Protein AF-A0AAD5LUU7-F1 (afdb_monomer_lite)

pLDDT: mean 73.81, std 13.07, range [46.44, 96.81]

Radius of gyration: 62.6 Å; chains: 1; bounding box: 112×76×155 Å

Sequence (349 aa):
MMFASYNKNNSKGTLVGNWVEEEALRAATGFSRRKVPAEARSPEHRSSKWECTHNRVLLQSNANGQQTFETTTQAATDYGDGVLKLPTGPRAASREQELLALAKQLHEQRVVQQKDAEALELAQAAAVTTTHVDFPAPDTSLLVSSTRVPRGRNGRREVDPAVAHLTRGEADSLDAVKLAVAQQATSYKQAVAVTRYSYAVTTGVGLDFSTSSSDSVNPFARSSRFTNDIHDPTKHHAEAMEPGSAHDERLGMTTYQRSALKRMLQFFRQDPSIYATLSSSLQRVIRGEGFIGLPDFQSALGELRGAGLALTPNEAIHIFMYFDIDHVGAIALADWMAFCETQLQSPTL

Organism: Pythium insidiosum (NCBI:txid114742)

Structure (mmCIF, N/CA/C/O backbone):
data_AF-A0AAD5LUU7-F1
#
_entry.id   AF-A0AAD5LUU7-F1
#
loop_
_atom_site.group_PDB
_atom_site.id
_atom_site.type_symbol
_atom_site.label_atom_id
_atom_site.label_alt_id
_atom_site.label_comp_id
_atom_site.label_asym_id
_atom_site.label_entity_id
_atom_site.label_seq_id
_atom_site.pdbx_PDB_ins_code
_atom_site.Cartn_x
_atom_site.Cartn_y
_atom_site.Cartn_z
_atom_site.occupancy
_atom_site.B_iso_or_equiv
_atom_site.auth_seq_id
_atom_site.auth_comp_id
_atom_site.auth_asym_id
_atom_site.auth_atom_id
_atom_site.pdbx_PDB_model_num
ATOM 1 N N . MET A 1 1 ? -68.879 21.814 109.717 1.00 48.00 1 MET A N 1
ATOM 2 C CA . MET A 1 1 ? -68.618 23.227 109.359 1.00 48.00 1 MET A CA 1
ATOM 3 C C . MET A 1 1 ? -67.386 23.666 110.145 1.00 48.00 1 MET A C 1
ATOM 5 O O . MET A 1 1 ? -67.387 23.501 111.357 1.00 48.00 1 MET A O 1
ATOM 9 N N . MET A 1 2 ? -66.303 24.083 109.484 1.00 58.97 2 MET A N 1
ATOM 10 C CA . MET A 1 2 ? -65.034 24.408 110.155 1.00 58.97 2 MET A CA 1
ATOM 11 C C . MET A 1 2 ? -65.150 25.770 110.855 1.00 58.97 2 MET A C 1
ATOM 13 O O . MET A 1 2 ? -65.425 26.775 110.204 1.00 58.97 2 MET A O 1
ATOM 17 N N . PHE A 1 3 ? -64.976 25.807 112.178 1.00 63.38 3 PHE A N 1
ATOM 18 C CA . PHE A 1 3 ? -65.059 27.043 112.957 1.00 63.38 3 PHE A CA 1
ATOM 19 C C . PHE A 1 3 ? -63.699 27.757 112.944 1.00 63.38 3 PHE A C 1
ATOM 21 O O . PHE A 1 3 ? -62.749 27.296 113.571 1.00 63.38 3 PHE A O 1
ATOM 28 N N . ALA A 1 4 ? -63.597 28.864 112.204 1.00 63.03 4 ALA A N 1
ATOM 29 C CA . ALA A 1 4 ? -62.330 29.552 111.918 1.00 63.03 4 ALA A CA 1
ATOM 30 C C . ALA A 1 4 ? -62.343 31.044 112.316 1.00 63.03 4 ALA A C 1
ATOM 32 O O . ALA A 1 4 ? -61.729 31.886 111.660 1.00 63.03 4 ALA A O 1
ATOM 33 N N . SER A 1 5 ? -63.057 31.384 113.393 1.00 72.25 5 SER A N 1
ATOM 34 C CA . SER A 1 5 ? -63.228 32.770 113.867 1.00 72.25 5 SER A CA 1
ATOM 35 C C . SER A 1 5 ? -61.981 33.355 114.546 1.00 72.25 5 SER A C 1
ATOM 37 O O . SER A 1 5 ? -61.831 34.577 114.609 1.00 72.25 5 SER A O 1
ATOM 39 N N . TYR A 1 6 ? -61.078 32.488 115.013 1.00 67.81 6 TYR A N 1
ATOM 40 C CA . TYR A 1 6 ? -59.793 32.832 115.624 1.00 67.81 6 TYR A CA 1
ATOM 41 C C . TYR A 1 6 ? -58.628 32.601 114.637 1.00 67.81 6 TYR A C 1
ATOM 43 O O . TYR A 1 6 ? -58.801 31.948 113.603 1.00 67.81 6 TYR A O 1
ATOM 51 N N . ASN A 1 7 ? -57.444 33.151 114.940 1.00 72.94 7 ASN A N 1
ATOM 52 C CA . ASN A 1 7 ? -56.229 33.077 114.102 1.00 72.94 7 ASN A CA 1
ATOM 53 C C . ASN A 1 7 ? -56.404 33.684 112.695 1.00 72.94 7 ASN A C 1
ATOM 55 O O . ASN A 1 7 ? -56.115 33.058 111.679 1.00 72.94 7 ASN A O 1
ATOM 59 N N . LYS A 1 8 ? -56.911 34.924 112.632 1.00 72.81 8 LYS A N 1
ATOM 60 C CA . LYS A 1 8 ? -57.093 35.664 111.365 1.00 72.81 8 LYS A CA 1
ATOM 61 C C . LYS A 1 8 ? -55.776 36.144 110.742 1.00 72.81 8 LYS A C 1
ATOM 63 O O . LYS A 1 8 ? -55.723 36.369 109.537 1.00 72.81 8 LYS A O 1
ATOM 68 N N . ASN A 1 9 ? -54.729 36.274 111.552 1.00 72.62 9 ASN A N 1
ATOM 69 C CA . ASN A 1 9 ? -53.388 36.643 111.108 1.00 72.62 9 ASN A CA 1
ATOM 70 C C . ASN A 1 9 ? -52.546 35.374 110.920 1.00 72.62 9 ASN A C 1
ATOM 72 O O . ASN A 1 9 ? -52.804 34.360 111.561 1.00 72.62 9 ASN A O 1
ATOM 76 N N . ASN A 1 10 ? -51.495 35.437 110.097 1.00 74.12 10 ASN A N 1
ATOM 77 C CA . ASN A 1 10 ? -50.612 34.293 109.813 1.00 74.12 10 ASN A CA 1
ATOM 78 C C . ASN A 1 10 ? -49.723 33.856 111.016 1.00 74.12 10 ASN A C 1
ATOM 80 O O . ASN A 1 10 ? -48.804 33.049 110.874 1.00 74.12 10 ASN A O 1
ATOM 84 N N . SER A 1 11 ? -49.968 34.392 112.216 1.00 74.31 11 SER A N 1
ATOM 85 C CA . SER A 1 11 ? -49.240 34.099 113.456 1.00 74.31 11 SER A CA 1
ATOM 86 C C . SER A 1 11 ? -49.938 33.025 114.305 1.00 74.31 11 SER A C 1
ATOM 88 O O . SER A 1 11 ? -51.134 32.769 114.171 1.00 74.31 11 SER A O 1
ATOM 90 N N . LYS A 1 12 ? -49.186 32.349 115.189 1.00 73.50 12 LYS A N 1
ATOM 91 C CA . LYS A 1 12 ? -49.746 31.367 116.135 1.00 73.50 12 LYS A CA 1
ATOM 92 C C . LYS A 1 12 ? -50.451 32.138 117.255 1.00 73.50 12 LYS A C 1
ATOM 94 O O . LYS A 1 12 ? -49.778 32.727 118.089 1.00 73.50 12 LYS A O 1
ATOM 99 N N . GLY A 1 13 ? -51.782 32.186 117.224 1.00 72.12 13 GLY A N 1
ATOM 100 C CA . GLY A 1 13 ? -52.581 32.886 118.233 1.00 7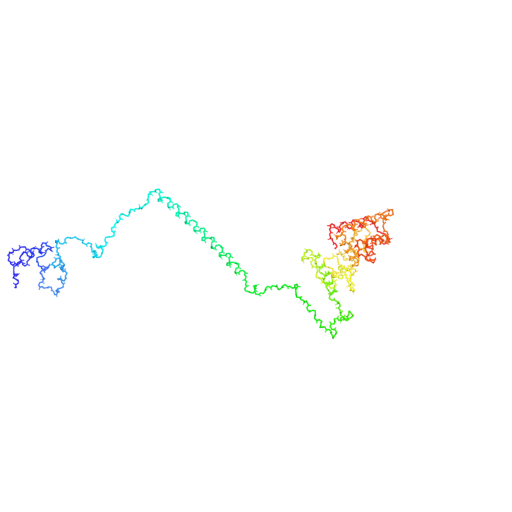2.12 13 GLY A CA 1
ATOM 101 C C . GLY A 1 13 ? -53.127 31.943 119.304 1.00 72.12 13 GLY A C 1
ATOM 102 O O . GLY A 1 13 ? -52.629 31.887 120.420 1.00 72.12 13 GLY A O 1
ATOM 103 N N . THR A 1 14 ? -54.170 31.195 118.952 1.00 78.31 14 THR A N 1
ATOM 104 C CA . THR A 1 14 ? -54.979 30.368 119.862 1.00 78.31 14 THR A CA 1
ATOM 105 C C . THR A 1 14 ? -55.073 28.930 119.353 1.00 78.31 14 THR A C 1
ATOM 107 O O . THR A 1 14 ? -55.159 28.706 118.147 1.00 78.31 14 THR A O 1
ATOM 110 N N . LEU A 1 15 ? -55.081 27.943 120.254 1.00 83.25 15 LEU A N 1
ATOM 111 C CA . LEU A 1 15 ? -55.184 26.511 119.914 1.00 83.25 15 LEU A CA 1
ATOM 112 C C . LEU A 1 15 ? -56.648 26.067 119.724 1.00 83.25 15 LEU A C 1
ATOM 114 O O . LEU A 1 15 ? -57.064 25.016 120.205 1.00 83.25 15 LEU A O 1
ATOM 118 N N . VAL A 1 16 ? -57.451 26.899 119.057 1.00 78.62 16 VAL A N 1
ATOM 119 C CA . VAL A 1 16 ? -58.880 26.662 118.812 1.00 78.62 16 VAL A CA 1
ATOM 120 C C . VAL A 1 16 ? -59.089 26.363 117.328 1.00 78.62 16 VAL A C 1
ATOM 122 O O . VAL A 1 16 ? -58.647 27.129 116.472 1.00 78.62 16 VAL A O 1
ATOM 125 N N . GLY A 1 17 ? -59.781 25.263 117.019 1.00 81.44 17 GLY A N 1
ATOM 126 C CA . GLY A 1 17 ? -60.005 24.796 115.645 1.00 81.44 17 GLY A CA 1
ATOM 127 C C . GLY A 1 17 ? -58.891 23.873 115.136 1.00 81.44 17 GLY A C 1
ATOM 128 O O . GLY A 1 17 ? -58.231 23.197 115.921 1.00 81.44 17 GLY A O 1
ATOM 129 N N . ASN A 1 18 ? -58.681 23.833 113.816 1.00 83.50 18 ASN A N 1
ATOM 130 C CA . ASN A 1 18 ? -57.716 22.941 113.154 1.00 83.50 18 ASN A CA 1
ATOM 131 C C . ASN A 1 18 ? -56.282 23.502 113.164 1.00 83.50 18 ASN A C 1
ATOM 133 O O . ASN A 1 18 ? -55.629 23.653 112.132 1.00 83.50 18 ASN A O 1
ATOM 137 N N . TRP A 1 19 ? -55.808 23.882 114.347 1.00 84.88 19 TRP A N 1
ATOM 138 C CA . TRP A 1 19 ? -54.531 24.574 114.501 1.00 84.88 19 TRP A CA 1
ATOM 139 C C . TRP A 1 19 ? -53.321 23.693 114.142 1.00 84.88 19 TRP A C 1
ATOM 141 O O . TRP A 1 19 ? -52.290 24.233 113.755 1.00 84.88 19 TRP A O 1
ATOM 151 N N . VAL A 1 20 ? -53.442 22.361 114.245 1.00 85.81 20 VAL A N 1
ATOM 152 C CA . VAL A 1 20 ? -52.358 21.404 113.949 1.00 85.81 20 VAL A CA 1
ATOM 153 C C . VAL A 1 20 ? -52.057 21.358 112.451 1.00 85.81 20 VAL A C 1
ATOM 155 O O . VAL A 1 20 ? -50.903 21.515 112.057 1.00 85.81 20 VAL A O 1
ATOM 158 N N . GLU A 1 21 ? -53.081 21.195 111.608 1.00 83.94 21 GLU A N 1
ATOM 159 C CA . GLU A 1 21 ? -52.910 21.222 110.149 1.00 83.94 21 GLU A CA 1
ATOM 160 C C . GLU A 1 21 ? -52.464 22.612 109.683 1.00 83.94 21 GLU A C 1
ATOM 162 O O . GLU A 1 21 ? -51.558 22.730 108.865 1.00 83.94 21 GLU A O 1
ATOM 167 N N . GLU A 1 22 ? -53.029 23.676 110.260 1.00 84.69 22 GLU A N 1
ATOM 168 C CA . GLU A 1 22 ? -52.619 25.056 109.983 1.00 84.69 22 GLU A CA 1
ATOM 169 C C . GLU A 1 22 ? -51.145 25.318 110.332 1.00 84.69 22 GLU A C 1
ATOM 171 O O . GLU A 1 22 ? -50.453 26.037 109.609 1.00 84.69 22 GLU A O 1
ATOM 176 N N . GLU A 1 23 ? -50.641 24.743 111.426 1.00 86.44 23 GLU A N 1
ATOM 177 C CA . GLU A 1 23 ? -49.239 24.855 111.825 1.00 86.44 23 GLU A CA 1
ATOM 178 C C . GLU A 1 23 ? -48.315 24.033 110.922 1.00 86.44 23 GLU A C 1
ATOM 180 O O . GLU A 1 23 ? -47.279 24.554 110.505 1.00 86.44 23 GLU A O 1
ATOM 185 N N . ALA A 1 24 ? -48.703 22.808 110.557 1.00 84.38 24 ALA A N 1
ATOM 186 C CA . ALA A 1 24 ? -47.957 21.974 109.614 1.00 84.38 24 ALA A CA 1
ATOM 187 C C . ALA A 1 24 ? -47.895 22.613 108.216 1.00 84.38 24 ALA A C 1
ATOM 189 O O . ALA A 1 24 ? -46.830 22.685 107.600 1.00 84.38 24 ALA A O 1
ATOM 190 N N . LEU A 1 25 ? -49.014 23.164 107.741 1.00 84.31 25 LEU A N 1
ATOM 191 C CA . LEU A 1 25 ? -49.104 23.845 106.451 1.00 84.31 25 LEU A CA 1
ATOM 192 C C . LEU A 1 25 ? -48.308 25.157 106.461 1.00 84.31 25 LEU A C 1
ATOM 194 O O . LEU A 1 25 ? -47.613 25.464 105.487 1.00 84.31 25 LEU A O 1
ATOM 198 N N . ARG A 1 26 ? -48.308 25.885 107.586 1.00 85.12 26 ARG A N 1
ATOM 199 C CA . ARG A 1 26 ? -47.432 27.046 107.786 1.00 85.12 26 ARG A CA 1
ATOM 200 C C . ARG A 1 26 ? -45.957 26.660 107.807 1.00 85.12 26 ARG A C 1
ATOM 202 O O . ARG A 1 26 ? -45.163 27.380 107.214 1.00 85.12 26 ARG A O 1
ATOM 209 N N . ALA A 1 27 ? -45.582 25.556 108.446 1.00 83.75 27 ALA A N 1
ATOM 210 C CA . ALA A 1 27 ? -44.201 25.076 108.439 1.00 83.75 27 ALA A CA 1
ATOM 211 C C . ALA A 1 27 ? -43.740 24.691 107.020 1.00 83.75 27 ALA A C 1
ATOM 213 O O . ALA A 1 27 ? -42.620 25.014 106.638 1.00 83.75 27 ALA A O 1
ATOM 214 N N . ALA A 1 28 ? -44.614 24.070 106.219 1.00 79.38 28 ALA A N 1
ATOM 215 C CA . ALA A 1 28 ? -44.296 23.624 104.861 1.00 79.38 28 ALA A CA 1
ATOM 216 C C . ALA A 1 28 ? -44.335 24.739 103.795 1.00 79.38 28 ALA A C 1
ATOM 218 O O . ALA A 1 28 ? -43.598 24.680 102.813 1.00 79.38 28 ALA A O 1
ATOM 219 N N . THR A 1 29 ? -45.207 25.744 103.943 1.00 77.38 29 THR A N 1
ATOM 220 C CA . THR A 1 29 ? -45.465 26.756 102.891 1.00 77.38 29 THR A CA 1
ATOM 221 C C . THR A 1 29 ? -45.278 28.208 103.334 1.00 77.38 29 THR A C 1
ATOM 223 O O . THR A 1 29 ? -45.362 29.120 102.510 1.00 77.38 29 THR A O 1
ATOM 226 N N . GLY A 1 30 ? -45.049 28.450 104.626 1.00 82.44 30 GLY A N 1
ATOM 227 C CA . GLY A 1 30 ? -44.967 29.782 105.233 1.00 82.44 30 GLY A CA 1
ATOM 228 C C . GLY A 1 30 ? -46.319 30.410 105.597 1.00 82.44 30 GLY A C 1
ATOM 229 O O . GLY A 1 30 ? -46.343 31.449 106.258 1.00 82.44 30 GLY A O 1
ATOM 230 N N . PHE A 1 31 ? -47.450 29.802 105.217 1.00 80.62 31 PHE A N 1
ATOM 231 C CA . PHE A 1 31 ? -48.796 30.342 105.457 1.00 80.62 31 PHE A CA 1
ATOM 232 C C . PHE A 1 31 ? -49.721 29.304 106.092 1.00 80.62 31 PHE A C 1
ATOM 234 O O . PHE A 1 31 ? -49.764 28.177 105.630 1.00 80.62 31 PHE A O 1
ATOM 241 N N . SER A 1 32 ? -50.493 29.662 107.122 1.00 78.44 32 SER A N 1
ATOM 242 C CA . SER A 1 32 ? -51.451 28.731 107.750 1.00 78.44 32 SER A CA 1
ATOM 243 C C . SER A 1 32 ? -52.741 28.554 106.944 1.00 78.44 32 SER A C 1
ATOM 245 O O . SER A 1 32 ? -53.381 27.507 106.994 1.00 78.44 32 SER A O 1
ATOM 247 N N . ARG A 1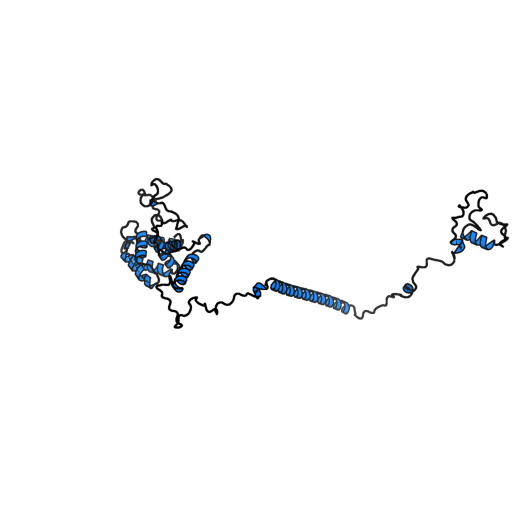 33 ? -53.141 29.587 106.191 1.00 75.81 33 ARG A N 1
ATOM 248 C CA . ARG A 1 33 ? -54.376 29.636 105.388 1.00 75.81 33 ARG A CA 1
ATOM 249 C C . ARG A 1 33 ? -54.069 30.200 103.994 1.00 75.81 33 ARG A C 1
ATOM 251 O O . ARG A 1 33 ? -53.211 29.653 103.310 1.00 75.81 33 ARG A O 1
ATOM 258 N N . ARG A 1 34 ? -54.755 31.241 103.518 1.00 69.88 34 ARG A N 1
ATOM 259 C CA . ARG A 1 34 ? -54.466 31.880 102.214 1.00 69.88 34 ARG A CA 1
ATOM 260 C C . ARG A 1 34 ? -53.305 32.872 102.325 1.00 69.88 34 ARG A C 1
ATOM 262 O O . ARG A 1 34 ? -53.116 33.463 103.387 1.00 69.88 34 ARG A O 1
ATOM 269 N N . LYS A 1 35 ? -52.555 33.075 101.237 1.00 64.94 35 LYS A N 1
ATOM 270 C CA . LYS A 1 35 ? -51.345 33.921 101.202 1.00 64.94 35 LYS A CA 1
ATOM 271 C C . LYS A 1 35 ? -51.631 35.424 101.354 1.00 64.94 35 LYS A C 1
ATOM 273 O O . LYS A 1 35 ? -50.708 36.189 101.603 1.00 64.94 35 LYS A O 1
ATOM 278 N N . VAL A 1 36 ? -52.889 35.862 101.300 1.00 57.84 36 VAL A N 1
ATOM 279 C CA . VAL A 1 36 ? -53.309 37.224 101.675 1.00 57.84 36 VAL A CA 1
ATOM 280 C C . VAL A 1 36 ? -54.730 37.152 102.256 1.00 57.84 36 VAL A C 1
ATOM 282 O O . VAL A 1 36 ? -55.585 36.491 101.656 1.00 57.84 36 VAL A O 1
ATOM 285 N N . PRO A 1 37 ? -55.051 37.821 103.379 1.00 53.91 37 PRO A N 1
ATOM 286 C CA . PRO A 1 37 ? -56.431 38.194 103.655 1.00 53.91 37 PRO A CA 1
ATOM 287 C C . PRO A 1 37 ? -56.787 39.257 102.618 1.00 53.91 37 PRO A C 1
ATOM 289 O O . PRO A 1 37 ? -56.253 40.357 102.695 1.00 53.91 37 PRO A O 1
ATOM 292 N N . ALA A 1 38 ? -57.592 38.913 101.609 1.00 51.41 38 ALA A N 1
ATOM 293 C CA . ALA A 1 38 ? -57.997 39.849 100.561 1.00 51.41 38 ALA A CA 1
ATOM 294 C C . ALA A 1 38 ? -58.305 41.231 101.165 1.00 51.41 38 ALA A C 1
ATOM 296 O O . ALA A 1 38 ? -59.116 41.321 102.090 1.00 51.41 38 ALA A O 1
ATOM 297 N N . GLU A 1 39 ? -57.636 42.288 100.690 1.00 53.97 39 GLU A N 1
ATOM 298 C CA . GLU A 1 39 ? -57.974 43.648 101.103 1.00 53.97 39 GLU A CA 1
ATOM 299 C C . GLU A 1 39 ? -59.462 43.849 100.823 1.00 53.97 39 GLU A C 1
ATOM 301 O O . GLU A 1 39 ? -59.908 43.701 99.684 1.00 53.97 39 GLU A O 1
ATOM 306 N N . ALA A 1 40 ? -60.244 44.169 101.854 1.00 54.50 40 ALA A N 1
ATOM 307 C CA . ALA A 1 40 ? -61.705 44.240 101.775 1.00 54.50 40 ALA A CA 1
ATO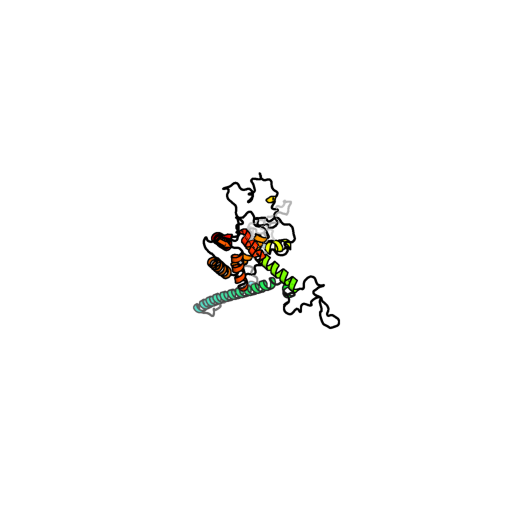M 308 C C . ALA A 1 40 ? -62.236 45.299 100.776 1.00 54.50 40 ALA A C 1
ATOM 310 O O . ALA A 1 40 ? -63.446 45.479 100.660 1.00 54.50 40 ALA A O 1
ATOM 311 N N . ARG A 1 41 ? -61.347 46.021 100.075 1.00 51.66 41 ARG A N 1
ATOM 312 C CA . ARG A 1 41 ? -61.645 47.086 99.110 1.00 51.66 41 ARG A CA 1
ATOM 313 C C . ARG A 1 41 ? -60.779 47.058 97.838 1.00 51.66 41 ARG A C 1
ATOM 315 O O . ARG A 1 41 ? -60.632 48.094 97.200 1.00 51.66 41 ARG A O 1
ATOM 322 N N . SER A 1 42 ? -60.229 45.912 97.431 1.00 46.44 42 SER A N 1
ATOM 323 C CA . SER A 1 42 ? -59.651 45.796 96.081 1.00 46.44 42 SER A CA 1
ATOM 324 C C . SER A 1 42 ? -60.742 45.401 95.066 1.00 46.44 42 SER A C 1
ATOM 326 O O . SER A 1 42 ? -61.368 44.356 95.256 1.00 46.44 42 SER A O 1
ATOM 328 N N . PRO A 1 43 ? -60.999 46.183 93.993 1.00 51.91 43 PRO A N 1
ATOM 329 C CA . PRO A 1 43 ? -62.043 45.881 93.002 1.00 51.91 43 PRO A CA 1
ATOM 330 C C . PRO A 1 43 ? -61.720 44.672 92.111 1.00 51.91 43 PRO A C 1
ATOM 332 O O . PRO A 1 43 ? -62.566 44.225 91.340 1.00 51.91 43 PRO A O 1
ATOM 335 N N . GLU A 1 44 ? -60.507 44.122 92.206 1.00 47.88 44 GLU A N 1
ATOM 336 C CA . GLU A 1 44 ? -60.081 42.970 91.426 1.00 47.88 44 GLU A CA 1
ATOM 337 C C . GLU A 1 44 ? -59.736 41.793 92.343 1.00 47.88 44 GLU A C 1
ATOM 339 O O . GLU A 1 44 ? -58.650 41.698 92.908 1.00 47.88 44 GLU A O 1
ATOM 344 N N . HIS A 1 45 ? -60.625 40.799 92.401 1.00 50.94 45 HIS A N 1
ATOM 345 C CA . HIS A 1 45 ? -60.405 39.484 93.029 1.00 50.94 45 HIS A CA 1
ATOM 346 C C . HIS A 1 45 ? -59.225 38.664 92.433 1.00 50.94 45 HIS A C 1
ATOM 348 O O . HIS A 1 45 ? -59.105 37.459 92.669 1.00 50.94 45 HIS A O 1
ATOM 354 N N . ARG A 1 46 ? -58.345 39.275 91.630 1.00 50.75 46 ARG A N 1
ATOM 355 C CA . ARG A 1 46 ? -57.369 38.601 90.763 1.00 50.75 46 ARG A CA 1
ATOM 356 C C . ARG A 1 46 ? -56.008 38.332 91.410 1.00 50.75 46 ARG A C 1
ATOM 358 O O . ARG A 1 46 ? -55.299 37.459 90.918 1.00 50.75 46 ARG A O 1
ATOM 365 N N . SER A 1 47 ? -55.654 38.979 92.521 1.00 51.69 47 SER A N 1
ATOM 366 C CA . SER A 1 47 ? -54.348 38.773 93.181 1.00 51.69 47 SER A CA 1
ATOM 367 C C . SER A 1 47 ? -54.212 37.424 93.908 1.00 51.69 47 SER A C 1
ATOM 369 O O . SER A 1 47 ? -53.101 36.980 94.174 1.00 51.69 47 SER A O 1
ATOM 371 N N . SER A 1 48 ? -55.323 36.719 94.159 1.00 54.09 48 SER A N 1
ATOM 372 C CA . SER A 1 48 ? -55.329 35.379 94.775 1.00 54.09 48 SER A CA 1
ATOM 373 C C . SER A 1 48 ? -55.069 34.219 93.800 1.00 54.09 48 SER A C 1
ATOM 375 O O . SER A 1 48 ? -54.972 33.072 94.228 1.00 54.09 48 SER A O 1
ATOM 377 N N . LYS A 1 49 ? -54.950 34.486 92.490 1.00 56.56 49 LYS A N 1
ATOM 378 C CA . LYS A 1 49 ? -54.803 33.437 91.462 1.00 56.56 49 LYS A CA 1
ATOM 379 C C . LYS A 1 49 ? -53.442 32.731 91.449 1.00 56.56 49 LYS A C 1
ATOM 381 O O . LYS A 1 49 ? -53.325 31.693 90.810 1.00 56.56 49 LYS A O 1
ATOM 386 N N . TRP A 1 50 ? -52.437 33.266 92.138 1.00 58.78 50 TRP A N 1
ATOM 387 C CA . TRP A 1 50 ? -51.045 32.811 92.037 1.00 58.78 50 TRP A CA 1
ATOM 388 C C . TRP A 1 50 ? -50.553 32.153 93.337 1.00 58.78 50 TRP A C 1
ATOM 390 O O . TRP A 1 50 ? -49.480 32.476 93.846 1.00 58.78 50 TRP A O 1
ATOM 400 N N . GLU A 1 51 ? -51.348 31.245 93.913 1.00 66.56 51 GLU A N 1
ATOM 401 C CA . GLU A 1 51 ? -50.903 30.390 95.023 1.00 66.56 51 GLU A CA 1
ATOM 402 C C . GLU A 1 51 ? -50.370 29.052 94.489 1.00 66.56 51 GLU A C 1
ATOM 404 O O . GLU A 1 51 ? -51.043 28.366 93.722 1.00 66.56 51 GLU A O 1
ATOM 409 N N . CYS A 1 52 ? -49.166 28.654 94.915 1.00 68.56 52 CYS A N 1
ATOM 410 C CA . CYS A 1 52 ? -48.639 27.322 94.619 1.00 68.56 52 CYS A CA 1
ATOM 411 C C . CYS A 1 52 ? -49.437 26.275 95.412 1.00 68.56 52 CYS A C 1
ATOM 413 O O . CYS A 1 52 ? -49.293 26.158 96.631 1.00 68.56 52 CYS A O 1
ATOM 415 N N . THR A 1 53 ? -50.300 25.525 94.726 1.00 74.38 53 THR A N 1
ATOM 416 C CA . THR A 1 53 ? -51.140 24.479 95.330 1.00 74.38 53 THR A CA 1
ATOM 417 C C . THR A 1 53 ? -50.429 23.133 95.444 1.00 74.38 53 THR A C 1
ATOM 419 O O . THR A 1 53 ? -50.839 22.310 96.258 1.00 74.38 53 THR A O 1
ATOM 422 N N . HIS A 1 54 ? -49.345 22.908 94.691 1.00 76.94 54 HIS A N 1
ATOM 423 C CA . HIS A 1 54 ? -48.641 21.622 94.643 1.00 76.94 54 HIS A CA 1
ATOM 424 C C . HIS A 1 54 ? -48.208 21.141 96.038 1.00 76.94 54 HIS A C 1
ATOM 426 O O . HIS A 1 54 ? -48.557 20.033 96.444 1.00 76.94 54 HIS A O 1
ATOM 432 N N . ASN A 1 55 ? -47.577 22.022 96.821 1.00 75.62 55 ASN A N 1
ATOM 433 C CA . ASN A 1 55 ? -47.103 21.708 98.175 1.00 75.62 55 ASN A CA 1
ATOM 434 C C . ASN A 1 55 ? -48.235 21.545 99.203 1.00 75.62 55 ASN A C 1
ATOM 436 O O . ASN A 1 55 ? -48.004 21.017 100.283 1.00 75.62 55 ASN A O 1
ATOM 440 N N . ARG A 1 56 ? -49.444 22.029 98.888 1.00 77.81 56 ARG A N 1
ATOM 441 C CA . ARG A 1 56 ? -50.617 21.967 99.776 1.00 77.81 56 ARG A CA 1
ATOM 442 C C . ARG A 1 56 ? -51.489 20.744 99.511 1.00 77.81 56 ARG A C 1
ATOM 444 O O . ARG A 1 56 ? -52.208 20.326 100.406 1.00 77.81 56 ARG A O 1
ATOM 451 N N . VAL A 1 57 ? -51.482 20.239 98.276 1.00 80.00 57 VAL A N 1
ATOM 452 C CA . VAL A 1 57 ? -52.453 19.239 97.804 1.00 80.00 57 VAL A CA 1
ATOM 453 C C . VAL A 1 57 ? -51.798 17.902 97.464 1.00 80.00 57 VAL A C 1
ATOM 455 O O . VAL A 1 57 ? -52.384 16.865 97.751 1.00 80.00 57 VAL A O 1
ATOM 458 N N . LEU A 1 58 ? -50.619 17.910 96.833 1.00 79.00 58 LEU A N 1
ATOM 459 C CA . LEU A 1 58 ? -50.044 16.711 96.205 1.00 79.00 58 LEU A CA 1
ATOM 460 C C . LEU A 1 58 ? -48.710 16.273 96.811 1.00 79.00 58 LEU A C 1
ATOM 462 O O . LEU A 1 58 ? -48.394 15.086 96.784 1.00 79.00 58 LEU A O 1
ATOM 466 N N . LEU A 1 59 ? -47.911 17.210 97.327 1.00 78.50 59 LEU A N 1
ATOM 467 C CA . LEU A 1 59 ? -46.559 16.904 97.781 1.00 78.50 59 LEU A CA 1
ATOM 468 C C . LEU A 1 59 ? -46.574 16.049 99.056 1.00 78.50 59 LEU A C 1
ATOM 470 O O . LEU A 1 59 ? -47.078 16.468 100.095 1.00 78.50 59 LEU A O 1
ATOM 474 N N . GLN A 1 60 ? -45.932 14.885 98.991 1.00 76.38 60 GLN A N 1
ATOM 475 C CA . GLN A 1 60 ? -45.605 14.067 100.155 1.00 76.38 60 GLN A CA 1
ATOM 476 C C . GLN A 1 60 ? -44.104 14.184 100.423 1.00 76.38 60 GLN A C 1
ATOM 478 O O . GLN A 1 60 ? -43.296 13.614 99.697 1.00 76.38 60 GLN A O 1
ATOM 483 N N . SER A 1 61 ? -43.715 14.913 101.472 1.00 70.56 61 SER A N 1
ATOM 484 C CA . SER A 1 61 ? -42.301 15.169 101.801 1.00 70.56 61 SER A CA 1
ATOM 485 C C . SER A 1 61 ? -41.494 13.909 102.128 1.00 70.56 61 SER A C 1
ATOM 487 O O . SER A 1 61 ? -40.273 13.933 102.063 1.00 70.56 61 SER A O 1
ATOM 489 N N . ASN A 1 62 ? -42.169 12.812 102.481 1.00 68.25 62 ASN A N 1
ATOM 490 C CA . ASN A 1 62 ? -41.525 11.547 102.835 1.00 68.25 62 ASN A CA 1
ATOM 491 C C . ASN A 1 62 ? -41.240 10.663 101.608 1.00 68.25 62 ASN A C 1
ATOM 493 O O . ASN A 1 62 ? -40.495 9.692 101.723 1.00 68.25 62 ASN A O 1
ATOM 497 N N . ALA A 1 63 ? -41.796 10.998 100.438 1.00 65.31 63 ALA A N 1
ATOM 498 C CA . ALA A 1 63 ? -41.450 10.367 99.169 1.00 65.31 63 ALA A CA 1
ATOM 499 C C . ALA A 1 63 ? -40.188 11.045 98.613 1.00 65.31 63 ALA A C 1
ATOM 501 O O . ALA A 1 63 ? -40.228 11.842 97.677 1.00 65.31 63 ALA A O 1
ATOM 502 N N . ASN A 1 64 ? -39.061 10.794 99.279 1.00 55.53 64 ASN A N 1
ATOM 503 C CA . ASN A 1 64 ? -37.767 11.330 98.886 1.00 55.53 64 ASN A CA 1
ATOM 504 C C . ASN A 1 64 ? -37.345 10.822 97.501 1.00 55.53 64 ASN A C 1
ATOM 506 O O . ASN A 1 64 ? -37.249 9.619 97.282 1.00 55.53 64 ASN A O 1
ATOM 510 N N . GLY A 1 65 ? -36.957 11.783 96.660 1.00 55.88 65 GLY A N 1
ATOM 511 C CA . GLY A 1 65 ? -35.791 11.683 95.783 1.00 55.88 65 GLY A CA 1
ATOM 512 C C . GLY A 1 65 ? -36.065 11.143 94.388 1.00 55.88 65 GLY A C 1
ATOM 513 O O . GLY A 1 65 ? -36.384 9.974 94.248 1.00 55.88 65 GLY A O 1
ATOM 514 N N . GLN A 1 66 ? -35.893 12.015 93.384 1.00 59.81 66 GLN A N 1
ATOM 515 C CA . GLN A 1 66 ? -35.581 11.715 91.976 1.00 59.81 66 GLN A CA 1
ATOM 516 C C . GLN A 1 66 ? -35.628 10.220 91.615 1.00 59.81 66 GLN A C 1
ATOM 518 O O . GLN A 1 66 ? -34.593 9.579 91.458 1.00 59.81 66 GLN A O 1
ATOM 523 N N . GLN A 1 67 ? -36.828 9.656 91.490 1.00 63.50 67 GLN A N 1
ATOM 524 C CA . GLN A 1 67 ? -36.964 8.331 90.908 1.00 63.50 67 GLN A CA 1
ATOM 525 C C . GLN A 1 67 ? -36.724 8.510 89.414 1.00 63.50 67 GLN A C 1
ATOM 527 O O . GLN A 1 67 ? -37.451 9.256 88.751 1.00 63.50 67 GLN A O 1
ATOM 532 N N . THR A 1 68 ? -35.657 7.902 88.896 1.00 67.44 68 THR A N 1
ATOM 533 C CA . THR A 1 68 ? -35.502 7.720 87.458 1.00 67.44 68 THR A CA 1
ATOM 534 C C . THR A 1 68 ? -36.760 7.013 86.974 1.00 67.44 68 THR A C 1
ATOM 536 O O . THR A 1 68 ? -37.113 5.933 87.444 1.00 67.44 68 THR A O 1
ATOM 539 N N . PHE A 1 69 ? -37.519 7.686 86.111 1.00 73.12 69 PHE A N 1
ATOM 540 C CA . PHE A 1 69 ? -38.710 7.093 85.525 1.00 73.12 69 PHE A CA 1
ATOM 541 C C . PHE A 1 69 ? -38.251 6.054 84.510 1.00 73.12 69 PHE A C 1
ATOM 543 O O . PHE A 1 69 ? -37.957 6.378 83.362 1.00 73.12 69 PHE A O 1
ATOM 550 N N . GLU A 1 70 ? -38.158 4.813 84.958 1.00 76.12 70 GLU A N 1
ATOM 551 C CA . GLU A 1 70 ? -37.823 3.673 84.120 1.00 76.12 70 GLU A CA 1
ATOM 552 C C . GLU A 1 70 ? -39.095 2.878 83.862 1.00 76.12 70 GLU A C 1
ATOM 554 O O . GLU A 1 70 ? -39.940 2.685 84.741 1.00 76.12 70 GLU A O 1
ATOM 559 N N . THR A 1 71 ? -39.268 2.438 82.621 1.00 76.25 71 THR A N 1
ATOM 560 C CA . THR A 1 71 ? -40.400 1.572 82.290 1.00 76.25 71 THR A CA 1
ATOM 561 C C . THR A 1 71 ? -40.212 0.205 82.939 1.00 76.25 71 THR A C 1
ATOM 563 O O . THR A 1 71 ? -39.093 -0.290 83.067 1.00 76.25 71 THR A O 1
ATOM 566 N N . THR A 1 72 ? -41.312 -0.457 83.296 1.00 77.44 72 THR A N 1
ATOM 567 C CA . THR A 1 72 ? -41.282 -1.804 83.892 1.00 77.44 72 THR A CA 1
ATOM 568 C C . THR A 1 72 ? -40.542 -2.807 83.004 1.00 77.44 72 THR A C 1
ATOM 570 O O . THR A 1 72 ? -39.910 -3.731 83.500 1.00 77.44 72 THR A O 1
ATOM 573 N N . THR A 1 73 ? -40.578 -2.597 81.687 1.00 75.38 73 THR A N 1
ATOM 574 C CA . THR A 1 73 ? -39.806 -3.360 80.704 1.00 75.38 73 THR A CA 1
ATOM 575 C C . THR A 1 73 ? -38.306 -3.119 80.814 1.00 75.38 73 THR A C 1
ATOM 577 O O . THR A 1 73 ? -37.561 -4.089 80.801 1.00 75.38 73 THR A O 1
ATOM 580 N N . GLN A 1 74 ? -37.860 -1.868 80.970 1.00 74.19 74 GLN A N 1
ATOM 581 C CA . GLN A 1 74 ? -36.435 -1.546 81.119 1.00 74.19 74 GLN A CA 1
ATOM 582 C C . GLN A 1 74 ? -35.855 -2.125 82.409 1.00 74.19 74 GLN A C 1
ATOM 584 O O . GLN A 1 74 ? -34.779 -2.707 82.368 1.00 74.19 74 GLN A O 1
ATOM 589 N N . ALA A 1 75 ? -36.596 -2.050 83.517 1.00 74.88 75 ALA A N 1
ATOM 590 C CA . ALA A 1 75 ? -36.168 -2.631 84.789 1.00 74.88 75 ALA A CA 1
ATOM 591 C C . ALA A 1 75 ? -36.148 -4.173 84.778 1.00 74.88 75 ALA A C 1
ATOM 593 O O . ALA A 1 75 ? -35.418 -4.790 85.548 1.00 74.88 75 ALA A O 1
ATOM 594 N N . ALA A 1 76 ? -36.968 -4.810 83.934 1.00 74.50 76 ALA A N 1
ATOM 595 C CA . ALA A 1 76 ? -37.043 -6.267 83.835 1.00 74.50 76 ALA A CA 1
ATOM 596 C C . ALA A 1 76 ? -36.001 -6.862 82.877 1.00 74.50 76 ALA A C 1
ATOM 598 O O . ALA A 1 76 ? -35.590 -8.009 83.051 1.00 74.50 76 ALA A O 1
ATOM 599 N N . THR A 1 77 ? -35.587 -6.112 81.854 1.00 67.44 77 THR A N 1
ATOM 600 C CA . THR A 1 77 ? -34.559 -6.545 80.904 1.00 67.44 77 THR A CA 1
ATOM 601 C C . THR A 1 77 ? -33.204 -6.018 81.335 1.00 67.44 77 THR A C 1
ATOM 603 O O . THR A 1 77 ? -32.673 -5.073 80.752 1.00 67.44 77 THR A O 1
ATOM 606 N N . ASP A 1 78 ? -32.646 -6.648 82.361 1.00 63.78 78 ASP A N 1
ATOM 607 C CA . ASP A 1 78 ? -31.248 -6.448 82.702 1.00 63.78 78 ASP A CA 1
ATOM 608 C C . ASP A 1 78 ? -30.422 -7.159 81.619 1.00 63.78 78 ASP A C 1
ATOM 610 O O . ASP A 1 78 ? -30.360 -8.392 81.568 1.00 63.78 78 ASP A O 1
ATOM 614 N N . TYR A 1 79 ? -29.838 -6.398 80.688 1.00 64.31 79 TYR A N 1
ATOM 615 C CA . TYR A 1 79 ? -28.849 -6.913 79.733 1.00 64.31 79 TYR A CA 1
ATOM 616 C C . TYR A 1 79 ? -27.543 -7.165 80.490 1.00 64.31 79 TYR A C 1
ATOM 618 O O . TYR A 1 79 ? -26.533 -6.505 80.264 1.00 64.31 79 TYR A O 1
ATOM 626 N N . GLY A 1 80 ? -27.595 -8.073 81.462 1.00 60.69 80 GLY A N 1
ATOM 627 C CA . GLY A 1 80 ? -26.462 -8.408 82.298 1.00 60.69 80 GLY A CA 1
ATOM 628 C C . GLY A 1 80 ? -25.323 -8.957 81.449 1.00 60.69 80 GLY A C 1
ATOM 629 O O . GLY A 1 80 ? -25.533 -9.816 80.586 1.00 60.69 80 GLY A O 1
ATOM 630 N N . ASP A 1 81 ? -24.119 -8.471 81.745 1.00 62.88 81 ASP A N 1
ATOM 631 C CA . ASP A 1 81 ? -22.835 -8.964 81.255 1.00 62.88 81 ASP A CA 1
ATOM 632 C C . ASP A 1 81 ? -22.645 -10.434 81.655 1.00 62.88 81 ASP A C 1
ATOM 634 O O . ASP A 1 81 ? -21.986 -10.787 82.637 1.00 62.88 81 ASP A O 1
ATOM 638 N N . GLY A 1 82 ? -23.252 -11.334 80.887 1.00 61.31 82 GLY A N 1
ATOM 639 C CA . GLY A 1 82 ? -22.930 -12.746 80.949 1.00 61.31 82 GLY A CA 1
ATOM 640 C C . GLY A 1 82 ? -21.462 -12.910 80.581 1.00 61.31 82 GLY A C 1
ATOM 641 O O . GLY A 1 82 ? -21.073 -12.639 79.446 1.00 61.31 82 GLY A O 1
ATOM 642 N N . VAL A 1 83 ? -20.634 -13.359 81.527 1.00 64.44 83 VAL A N 1
ATOM 643 C CA . VAL A 1 83 ? -19.226 -13.669 81.256 1.00 64.44 83 VAL A CA 1
ATOM 644 C C . VAL A 1 83 ? -19.177 -14.872 80.316 1.00 64.44 83 VAL A C 1
ATOM 646 O O . VAL A 1 83 ? -19.193 -16.033 80.734 1.00 64.44 83 VAL A O 1
ATOM 649 N N . LEU A 1 84 ? -19.144 -14.583 79.017 1.00 66.06 84 LEU A N 1
ATOM 650 C CA . LEU A 1 84 ? -18.930 -15.564 77.969 1.00 66.06 84 LEU A CA 1
ATOM 651 C C . LEU A 1 84 ? -17.506 -16.097 78.121 1.00 66.06 84 LEU A C 1
ATOM 653 O O . LEU A 1 84 ? -16.525 -15.386 77.906 1.00 66.06 84 LEU A O 1
ATOM 657 N N . LYS A 1 85 ? -17.376 -17.366 78.511 1.00 63.25 85 LYS A N 1
ATOM 658 C CA . LYS A 1 85 ? -16.083 -18.052 78.481 1.00 63.25 85 LYS A CA 1
ATOM 659 C C . LYS A 1 85 ? -15.675 -18.206 77.017 1.00 63.25 85 LYS A C 1
ATOM 661 O O . LYS A 1 85 ? -16.276 -19.010 76.307 1.00 63.25 85 LYS A O 1
ATOM 666 N N . LEU A 1 86 ? -14.673 -17.447 76.565 1.00 65.56 86 LEU A N 1
ATOM 667 C CA . LEU A 1 86 ? -14.098 -17.671 75.241 1.00 65.56 86 LEU A CA 1
ATOM 668 C C . LEU A 1 86 ? -13.467 -19.079 75.209 1.00 65.56 86 LEU A C 1
ATOM 670 O O . LEU A 1 86 ? -12.649 -19.394 76.075 1.00 65.56 86 LEU A O 1
ATOM 674 N N . PRO A 1 87 ? -13.837 -19.939 74.242 1.00 64.75 87 PRO A N 1
ATOM 675 C CA . PRO A 1 87 ? -13.407 -21.339 74.198 1.00 64.75 87 PRO A CA 1
ATOM 676 C C . PRO A 1 87 ? -11.942 -21.527 73.764 1.00 64.75 87 PRO A C 1
ATOM 678 O O . PRO A 1 87 ? -11.433 -22.646 73.787 1.00 64.75 87 PRO A O 1
ATOM 681 N N . THR A 1 88 ? -11.246 -20.459 73.375 1.00 73.25 88 THR A N 1
ATOM 682 C CA . THR A 1 88 ? -9.902 -20.500 72.791 1.00 73.25 88 THR A CA 1
ATOM 683 C C . THR A 1 88 ? -8.871 -19.811 73.684 1.00 73.25 88 THR A C 1
ATOM 685 O O . THR A 1 88 ? -9.035 -18.672 74.112 1.00 73.25 88 THR A O 1
ATOM 688 N N . GLY A 1 89 ? -7.763 -20.506 73.963 1.00 84.19 89 GLY A N 1
ATOM 689 C CA . GLY A 1 89 ? -6.626 -19.924 74.682 1.00 84.19 89 GLY A CA 1
ATOM 690 C C . GLY A 1 89 ? -5.917 -18.822 73.871 1.00 84.19 89 GLY A C 1
ATOM 691 O O . GLY A 1 89 ? -6.037 -18.788 72.644 1.00 84.19 89 GLY A O 1
ATOM 692 N N . PRO A 1 90 ? -5.104 -17.960 74.510 1.00 84.12 90 PRO A N 1
ATOM 693 C CA . PRO A 1 90 ? -4.542 -16.753 73.885 1.00 84.12 90 PRO A CA 1
ATOM 694 C C . PRO A 1 90 ? -3.678 -17.037 72.645 1.00 84.12 90 PRO A C 1
ATOM 696 O O . PRO A 1 90 ? -3.731 -16.302 71.663 1.00 84.12 90 PRO A O 1
ATOM 699 N N . ARG A 1 91 ? -2.932 -18.152 72.634 1.00 84.94 91 ARG A N 1
ATOM 700 C CA . ARG A 1 91 ? -2.157 -18.582 71.456 1.00 84.94 91 ARG A CA 1
ATOM 701 C C . ARG A 1 91 ? -3.054 -19.033 70.295 1.00 84.94 91 ARG A C 1
ATOM 703 O O . ARG A 1 91 ? -2.729 -18.771 69.142 1.00 84.94 91 ARG A O 1
ATOM 710 N N . ALA A 1 92 ? -4.159 -19.719 70.593 1.00 86.31 92 ALA A N 1
ATOM 711 C CA . ALA A 1 92 ? -5.102 -20.173 69.574 1.00 86.31 92 ALA A CA 1
ATOM 712 C C . ALA A 1 92 ? -5.845 -18.984 68.951 1.00 86.31 92 ALA A C 1
ATOM 714 O O . ALA A 1 92 ? -5.945 -18.921 67.732 1.00 86.31 92 ALA A O 1
ATOM 715 N N . ALA A 1 93 ? -6.246 -18.005 69.768 1.00 86.06 93 ALA A N 1
ATOM 716 C CA . ALA A 1 93 ? -6.873 -16.772 69.297 1.00 86.06 93 ALA A CA 1
ATOM 717 C C . ALA A 1 93 ? -5.955 -15.961 68.358 1.00 86.06 93 ALA A C 1
ATOM 719 O O . ALA A 1 93 ? -6.402 -15.524 67.302 1.00 86.06 93 ALA A O 1
ATOM 720 N N . SER A 1 94 ? -4.660 -15.822 68.685 1.00 87.75 94 SER A N 1
ATOM 721 C CA . SER A 1 94 ? -3.682 -15.152 67.803 1.00 87.75 94 SER A CA 1
ATOM 722 C C . SER A 1 94 ? -3.542 -15.868 66.458 1.00 87.75 94 SER A C 1
ATOM 724 O O . SER A 1 94 ? -3.603 -15.239 65.405 1.00 87.75 94 SER A O 1
ATOM 726 N N . ARG A 1 95 ? -3.419 -17.203 66.477 1.00 91.56 95 ARG A N 1
ATOM 727 C CA . ARG A 1 95 ? -3.337 -18.008 65.250 1.00 91.56 95 ARG A CA 1
ATOM 728 C C . ARG A 1 95 ? -4.607 -17.890 64.406 1.00 91.56 95 ARG A C 1
ATOM 730 O O . ARG A 1 95 ? -4.533 -17.846 63.185 1.00 91.56 95 ARG A O 1
ATOM 737 N N . GLU A 1 96 ? -5.773 -17.864 65.039 1.00 91.25 96 GLU A N 1
ATOM 738 C CA . GLU A 1 96 ? -7.060 -17.740 64.355 1.00 91.25 96 GLU A CA 1
ATOM 739 C C . GLU A 1 96 ? -7.230 -16.359 63.706 1.00 91.25 96 GLU A C 1
ATOM 741 O O . GLU A 1 96 ? -7.703 -16.272 62.574 1.00 91.25 96 GLU A O 1
ATOM 746 N N . GLN A 1 97 ? -6.755 -15.293 64.356 1.00 91.19 97 GLN A N 1
ATOM 747 C CA . GLN A 1 97 ? -6.699 -13.954 63.762 1.00 91.19 97 GLN A CA 1
ATOM 748 C C . GLN A 1 97 ? -5.780 -13.901 62.534 1.00 91.19 97 GLN A C 1
ATOM 750 O O . GLN A 1 97 ? -6.171 -13.338 61.511 1.00 91.19 97 GLN A O 1
ATOM 755 N N . GLU A 1 98 ? -4.600 -14.523 62.597 1.00 94.50 98 GLU A N 1
ATOM 756 C CA . GLU A 1 98 ? -3.683 -14.626 61.450 1.00 94.50 98 GLU A CA 1
ATOM 757 C C . GLU A 1 98 ? -4.305 -15.423 60.294 1.00 94.50 98 GLU A C 1
ATOM 759 O O . GLU A 1 98 ? -4.243 -15.000 59.138 1.00 94.50 98 GLU A O 1
ATOM 764 N N . LEU A 1 99 ? -4.966 -16.545 60.595 1.00 95.50 99 LEU A N 1
ATOM 765 C CA . LEU A 1 99 ? -5.669 -17.352 59.595 1.00 95.50 99 LEU A CA 1
ATOM 766 C C . LEU A 1 99 ? -6.839 -16.594 58.963 1.00 95.50 99 LEU A C 1
ATOM 768 O O . LEU A 1 99 ? -7.034 -16.686 57.753 1.00 95.50 99 LEU A O 1
ATOM 772 N N . LEU A 1 100 ? -7.594 -15.821 59.747 1.00 95.94 100 LEU A N 1
ATOM 773 C CA . LEU A 1 100 ? -8.662 -14.965 59.232 1.00 95.94 100 LEU A CA 1
ATOM 774 C C . LEU A 1 100 ? -8.116 -13.851 58.337 1.00 95.94 100 LEU A C 1
ATOM 776 O O . LEU A 1 100 ? -8.715 -13.565 57.301 1.00 95.94 100 LEU A O 1
ATOM 780 N N . ALA A 1 101 ? -6.992 -13.233 58.703 1.00 95.25 101 ALA A N 1
ATOM 781 C CA . ALA A 1 101 ? -6.347 -12.216 57.877 1.00 95.25 101 ALA A CA 1
ATOM 782 C C . ALA A 1 101 ? -5.884 -12.803 56.533 1.00 95.25 101 ALA A C 1
ATOM 784 O O . ALA A 1 101 ? -6.169 -12.235 55.479 1.00 95.25 101 ALA A O 1
ATOM 785 N N . LEU A 1 102 ? -5.263 -13.985 56.560 1.00 96.69 102 LEU A N 1
ATOM 786 C CA . LEU A 1 102 ? -4.841 -14.705 55.358 1.00 96.69 102 LEU A CA 1
ATOM 787 C C . LEU A 1 102 ? -6.050 -15.102 54.496 1.00 96.69 102 LEU A C 1
ATOM 789 O O . LEU A 1 102 ? -6.052 -14.882 53.285 1.00 96.69 102 LEU A O 1
ATOM 793 N N . ALA A 1 103 ? -7.111 -15.631 55.109 1.00 96.56 103 ALA A N 1
ATOM 794 C CA . ALA A 1 103 ? -8.333 -16.007 54.402 1.00 96.56 103 ALA A CA 1
ATOM 795 C C . ALA A 1 103 ? -8.992 -14.805 53.708 1.00 96.56 103 ALA A C 1
ATOM 797 O O . ALA A 1 103 ? -9.421 -14.929 52.560 1.00 96.56 103 ALA A O 1
ATOM 798 N N . LYS A 1 104 ? -9.023 -13.637 54.365 1.00 96.81 104 LYS A N 1
ATOM 799 C CA . LYS A 1 104 ? -9.497 -12.384 53.757 1.00 96.81 104 LYS A CA 1
ATOM 800 C C . LYS A 1 104 ? -8.648 -11.991 52.555 1.00 96.81 104 LYS A C 1
ATOM 802 O O . LYS A 1 104 ? -9.203 -11.755 51.488 1.00 96.81 104 LYS A O 1
ATOM 807 N N . GLN A 1 105 ? -7.324 -12.020 52.691 1.00 96.12 105 GLN A N 1
ATOM 808 C CA . GLN A 1 105 ? -6.414 -11.673 51.599 1.00 96.12 105 GLN A CA 1
ATOM 809 C C . GLN A 1 105 ? -6.590 -12.597 50.382 1.00 96.12 105 GLN A C 1
ATOM 811 O O . GLN A 1 105 ? -6.653 -12.126 49.248 1.00 96.12 105 GLN A O 1
ATOM 816 N N . LEU A 1 106 ? -6.726 -13.910 50.597 1.00 96.31 106 LEU A N 1
ATOM 817 C CA . LEU A 1 106 ? -6.989 -14.864 49.512 1.00 96.31 106 LEU A CA 1
ATOM 818 C C . LEU A 1 106 ? -8.360 -14.655 48.865 1.00 96.31 106 LEU A C 1
ATOM 820 O O . LEU A 1 106 ? -8.507 -14.830 47.653 1.00 96.31 106 LEU A O 1
ATOM 824 N N . HIS A 1 107 ? -9.371 -14.303 49.659 1.00 96.69 107 HIS A N 1
ATOM 825 C CA . HIS A 1 107 ? -10.699 -14.007 49.140 1.00 96.69 107 HIS A CA 1
ATOM 826 C C . HIS A 1 107 ? -10.682 -12.753 48.261 1.00 96.69 107 HIS A C 1
ATOM 828 O O . HIS A 1 107 ? -11.176 -12.794 47.137 1.00 96.69 107 HIS A O 1
ATOM 834 N N . GLU A 1 108 ? -10.043 -11.681 48.725 1.00 95.56 108 GLU A N 1
ATOM 835 C CA . GLU A 1 108 ? -9.873 -10.443 47.962 1.00 95.56 108 GLU A CA 1
ATOM 836 C C . GLU A 1 108 ? -9.125 -10.693 46.647 1.00 95.56 108 GLU A C 1
ATOM 838 O O . GLU A 1 108 ? -9.585 -10.260 45.592 1.00 95.56 108 GLU A O 1
ATOM 843 N N . GLN A 1 109 ? -8.037 -11.471 46.674 1.00 95.12 109 GLN A N 1
ATOM 844 C CA . GLN A 1 109 ? -7.305 -11.851 45.461 1.00 95.12 109 GLN A CA 1
ATOM 845 C C . GLN A 1 109 ? -8.179 -12.617 44.461 1.00 95.12 109 GLN A C 1
ATOM 847 O O . GLN A 1 109 ? -8.142 -12.319 43.268 1.00 95.12 109 GLN A O 1
ATOM 852 N N . ARG A 1 110 ? -8.994 -13.572 44.926 1.00 94.50 110 ARG A N 1
ATOM 853 C CA . ARG A 1 110 ? -9.930 -14.296 44.050 1.00 94.50 110 ARG A CA 1
ATOM 854 C C . ARG A 1 110 ? -10.980 -13.380 43.439 1.00 94.50 110 ARG A C 1
ATOM 856 O O . ARG A 1 110 ? -11.272 -13.517 42.256 1.00 94.50 110 ARG A O 1
ATOM 863 N N . VAL A 1 111 ? -11.538 -12.462 44.224 1.00 95.56 111 VAL A N 1
ATOM 864 C CA . VAL A 1 111 ? -12.548 -11.515 43.733 1.00 95.56 111 VAL A CA 1
ATOM 865 C C . VAL A 1 111 ? -11.954 -10.596 42.667 1.00 95.56 111 VAL A C 1
ATOM 867 O O . VAL A 1 111 ? -12.611 -10.335 41.664 1.00 95.56 111 VAL A O 1
ATOM 870 N N . VAL A 1 112 ? -10.711 -10.137 42.843 1.00 95.00 112 VAL A N 1
ATOM 871 C CA . VAL A 1 112 ? -10.013 -9.338 41.822 1.00 95.00 112 VAL A CA 1
ATOM 872 C C . VAL A 1 112 ? -9.800 -10.155 40.547 1.00 95.00 112 VAL A C 1
ATOM 874 O O . VAL A 1 112 ? -10.193 -9.704 39.478 1.00 95.00 112 VAL A O 1
ATOM 877 N N . GLN A 1 113 ? -9.296 -11.389 40.654 1.00 93.88 113 GLN A N 1
ATOM 878 C CA . GLN A 1 113 ? -9.100 -12.264 39.490 1.00 93.88 113 GLN A CA 1
ATOM 879 C C . GLN A 1 113 ? -10.400 -12.545 38.725 1.00 93.88 113 GLN A C 1
ATOM 881 O O . GLN A 1 113 ? -10.395 -12.569 37.497 1.00 93.88 113 GLN A O 1
ATOM 886 N N . GLN A 1 114 ? -11.514 -12.751 39.434 1.00 94.25 114 GLN A N 1
ATOM 887 C CA . GLN A 1 114 ? -12.823 -12.939 38.805 1.00 94.25 114 GLN A CA 1
ATOM 888 C C . GLN A 1 114 ? -13.277 -11.682 38.064 1.00 94.25 114 GLN A C 1
ATOM 890 O O . GLN A 1 114 ? -13.689 -11.778 36.912 1.00 94.25 114 GLN A O 1
ATOM 895 N N . LYS A 1 115 ? -13.132 -10.504 38.681 1.00 93.50 115 LYS A N 1
ATOM 896 C CA . LYS A 1 115 ? -13.470 -9.230 38.033 1.00 93.50 115 LYS A CA 1
ATOM 897 C C . LYS A 1 115 ? -12.616 -8.957 36.799 1.00 93.50 115 LYS A C 1
ATOM 899 O O . LYS A 1 115 ? -13.148 -8.483 35.801 1.00 93.50 115 LYS A O 1
ATOM 904 N N . ASP A 1 116 ? -11.324 -9.271 36.848 1.00 93.19 116 ASP A N 1
ATOM 905 C CA . ASP A 1 116 ? -10.426 -9.103 35.703 1.00 93.19 116 ASP A CA 1
ATOM 906 C C . ASP A 1 116 ? -10.809 -10.048 34.553 1.00 93.19 116 ASP A C 1
ATOM 908 O O . ASP A 1 116 ? -10.830 -9.635 33.393 1.00 93.19 116 ASP A O 1
ATOM 912 N N . ALA A 1 117 ? -11.171 -11.299 34.860 1.00 92.81 117 ALA A N 1
ATOM 913 C CA . ALA A 1 117 ? -11.639 -12.262 33.864 1.00 92.81 117 ALA A CA 1
ATOM 914 C C . ALA A 1 117 ? -12.966 -11.830 33.215 1.00 92.81 117 ALA A C 1
ATOM 916 O O . ALA A 1 117 ? -13.073 -11.834 31.989 1.00 92.81 117 ALA A O 1
ATOM 917 N N . GLU A 1 118 ? -13.941 -11.392 34.015 1.00 92.31 118 GLU A N 1
ATOM 918 C CA . GLU A 1 118 ? -15.220 -10.861 33.521 1.00 92.31 118 GLU A CA 1
ATOM 919 C C . GLU A 1 118 ? -15.020 -9.595 32.675 1.00 92.31 118 GLU A C 1
ATOM 921 O O . GLU A 1 118 ? -15.656 -9.429 31.634 1.00 92.31 118 GLU A O 1
ATOM 926 N N . ALA A 1 119 ? -14.104 -8.705 33.073 1.00 89.88 119 ALA A N 1
ATOM 927 C CA . ALA A 1 119 ? -13.781 -7.505 32.308 1.00 89.88 119 ALA A CA 1
ATOM 928 C C . ALA A 1 119 ? -13.152 -7.838 30.945 1.00 89.88 119 ALA A C 1
ATOM 930 O O . ALA A 1 119 ? -13.479 -7.193 29.947 1.00 89.88 119 ALA A O 1
ATOM 931 N N . LEU A 1 120 ? -12.281 -8.852 30.883 1.00 89.06 120 LEU A N 1
ATOM 932 C CA . LEU A 1 120 ? -11.707 -9.338 29.626 1.00 89.06 120 LEU A CA 1
ATOM 933 C C . LEU A 1 120 ? -12.773 -9.959 28.716 1.00 89.06 120 LEU A C 1
ATOM 935 O O . LEU A 1 120 ? -12.772 -9.687 27.516 1.00 89.06 120 LEU A O 1
ATOM 939 N N . GLU A 1 121 ? -13.693 -10.747 29.271 1.00 88.81 121 GLU A N 1
ATOM 940 C CA . GLU A 1 121 ? -14.801 -11.344 28.518 1.00 88.81 121 GLU A CA 1
ATOM 941 C C . GLU A 1 121 ? -15.742 -10.266 27.958 1.00 88.81 121 GLU A C 1
ATOM 943 O O . GLU A 1 121 ? -16.056 -10.270 26.767 1.00 88.81 121 GLU A O 1
ATOM 948 N N . LEU A 1 122 ? -16.115 -9.275 28.774 1.00 86.00 122 LEU A N 1
ATOM 949 C CA . LEU A 1 122 ? -16.925 -8.136 28.336 1.00 86.00 122 LEU A CA 1
ATOM 950 C C . LEU A 1 122 ? -16.213 -7.288 27.279 1.00 86.00 122 LEU A C 1
ATOM 952 O O . LEU A 1 122 ? -16.857 -6.836 26.335 1.00 86.00 122 LEU A O 1
ATOM 956 N N . ALA A 1 123 ? -14.899 -7.083 27.396 1.00 84.50 123 ALA A N 1
ATOM 957 C CA . ALA A 1 123 ? -14.120 -6.365 26.390 1.00 84.50 123 ALA A CA 1
ATOM 958 C C . ALA A 1 123 ? -14.084 -7.118 25.050 1.00 84.50 123 ALA A C 1
ATOM 960 O O . ALA A 1 123 ? -14.216 -6.497 23.995 1.00 84.50 123 ALA A O 1
ATOM 961 N N . GLN A 1 124 ? -13.958 -8.447 25.081 1.00 81.00 124 GLN A N 1
ATOM 962 C CA . GLN A 1 124 ? -14.028 -9.286 23.881 1.00 81.00 124 GLN A CA 1
ATOM 963 C C . GLN A 1 124 ? -15.429 -9.270 23.260 1.00 81.00 124 GLN A C 1
ATOM 965 O O . GLN A 1 124 ? -15.554 -9.105 22.048 1.00 81.00 124 GLN A O 1
ATOM 970 N N . ALA A 1 125 ? -16.480 -9.364 24.077 1.00 76.94 125 ALA A N 1
ATOM 971 C CA . ALA A 1 125 ? -17.863 -9.288 23.613 1.00 76.94 125 ALA A CA 1
ATOM 972 C C . ALA A 1 125 ? -18.215 -7.900 23.044 1.00 76.94 125 ALA A C 1
ATOM 974 O O . ALA A 1 125 ? -18.924 -7.807 22.046 1.00 76.94 125 ALA A O 1
ATOM 975 N N . ALA A 1 126 ? -17.693 -6.819 23.631 1.00 76.06 126 ALA A N 1
ATOM 976 C CA . ALA A 1 126 ? -17.899 -5.453 23.146 1.00 76.06 126 ALA A CA 1
ATOM 977 C C . ALA A 1 126 ? -17.133 -5.152 21.846 1.00 76.06 126 ALA A C 1
ATOM 979 O O . ALA A 1 126 ? -17.571 -4.317 21.055 1.00 76.06 126 ALA A O 1
ATOM 980 N N . ALA A 1 127 ? -15.997 -5.816 21.614 1.00 71.75 127 ALA A N 1
ATOM 981 C CA . ALA A 1 127 ? -15.185 -5.625 20.414 1.00 71.75 127 ALA A CA 1
ATOM 982 C C . ALA A 1 127 ? -15.814 -6.234 19.150 1.00 71.75 127 ALA A C 1
ATOM 984 O O . ALA A 1 127 ? -15.438 -5.857 18.039 1.00 71.75 127 ALA A O 1
ATOM 985 N N . VAL A 1 128 ? -16.763 -7.161 19.298 1.00 71.19 128 VAL A N 1
ATOM 986 C CA . VAL A 1 128 ? -17.359 -7.880 18.173 1.00 71.19 128 VAL A CA 1
ATOM 987 C C . VAL A 1 128 ? -18.824 -7.482 18.026 1.00 71.19 128 VAL A C 1
ATOM 989 O O . VAL A 1 128 ? -19.689 -7.871 18.804 1.00 71.19 128 VAL A O 1
ATOM 992 N N . THR A 1 129 ? -19.122 -6.698 16.993 1.00 75.75 129 THR A N 1
ATOM 993 C CA . THR A 1 129 ? -20.505 -6.384 16.630 1.00 75.75 129 THR A CA 1
ATOM 994 C C . THR A 1 129 ? -21.186 -7.609 16.022 1.00 75.75 129 THR A C 1
ATOM 996 O O . THR A 1 129 ? -20.545 -8.421 15.353 1.00 75.75 129 THR A O 1
ATOM 999 N N . THR A 1 130 ? -22.504 -7.730 16.196 1.00 76.62 130 THR A N 1
ATOM 1000 C CA . THR A 1 130 ? -23.307 -8.819 15.607 1.00 76.62 130 THR A CA 1
ATOM 1001 C C . THR A 1 130 ? -23.075 -8.948 14.100 1.00 76.62 130 THR A C 1
ATOM 1003 O O . THR A 1 130 ? -22.884 -10.043 13.588 1.00 76.62 130 THR A O 1
ATOM 1006 N N . THR A 1 131 ? -22.922 -7.820 13.403 1.00 75.62 131 THR A N 1
ATOM 1007 C CA . THR A 1 131 ? -22.602 -7.781 11.970 1.00 75.62 131 THR A CA 1
ATOM 1008 C C . THR A 1 131 ? -21.262 -8.432 11.619 1.00 75.62 131 THR A C 1
ATOM 1010 O O . THR A 1 131 ? -21.130 -8.995 10.540 1.00 75.62 131 THR A O 1
ATOM 1013 N N . HIS A 1 132 ? -20.255 -8.355 12.492 1.00 77.50 132 HIS A N 1
ATOM 1014 C CA . HIS A 1 132 ? -18.957 -8.989 12.250 1.00 77.50 132 HIS A CA 1
ATOM 1015 C C . HIS A 1 132 ? -19.019 -10.513 12.458 1.00 77.50 132 HIS A C 1
ATOM 1017 O O . HIS A 1 132 ? -18.301 -11.249 11.786 1.00 77.50 132 HIS A O 1
ATOM 1023 N N . VAL A 1 133 ? -19.883 -10.994 13.363 1.00 78.31 133 VAL A N 1
ATOM 1024 C CA . VAL A 1 133 ? -20.117 -12.437 13.581 1.00 78.31 133 VAL A CA 1
ATOM 1025 C C . VAL A 1 133 ? -20.948 -13.041 12.455 1.00 78.31 133 VAL A C 1
ATOM 1027 O O . VAL A 1 133 ? -20.636 -14.130 11.982 1.00 78.31 133 VAL A O 1
ATOM 1030 N N . ASP A 1 134 ? -21.987 -12.330 12.018 1.00 84.12 134 ASP A N 1
ATOM 1031 C CA . ASP A 1 134 ? -22.961 -12.843 11.052 1.00 84.12 134 ASP A CA 1
ATOM 1032 C C . ASP A 1 134 ? -22.434 -12.830 9.607 1.00 84.12 134 ASP A C 1
ATOM 1034 O O . ASP A 1 134 ? -22.885 -13.619 8.775 1.00 84.12 134 ASP A O 1
ATOM 1038 N N . PHE A 1 135 ? -21.466 -11.958 9.296 1.00 79.44 135 PHE A N 1
ATOM 1039 C CA . PHE A 1 135 ? -20.929 -11.784 7.943 1.00 79.44 135 PHE A CA 1
ATOM 1040 C C . PHE A 1 135 ? -19.400 -11.936 7.878 1.00 79.44 135 PHE A C 1
ATOM 1042 O O . PHE A 1 135 ? -18.702 -10.994 7.487 1.00 79.44 135 PHE A O 1
ATOM 1049 N N . PRO A 1 136 ? -18.841 -13.114 8.215 1.00 82.44 136 PRO A N 1
ATOM 1050 C CA . PRO A 1 136 ? -17.437 -13.380 7.947 1.00 82.44 136 PRO A CA 1
ATOM 1051 C C . PRO A 1 136 ? -17.200 -13.404 6.432 1.00 82.44 136 PRO A C 1
ATOM 1053 O O . PRO A 1 136 ? -18.050 -13.860 5.661 1.00 82.44 136 PRO A O 1
ATOM 1056 N N . ALA A 1 137 ? -16.034 -12.923 5.991 1.00 77.38 137 ALA A N 1
ATOM 1057 C CA . ALA A 1 137 ? -15.650 -13.014 4.587 1.00 77.38 137 ALA A CA 1
ATOM 1058 C C . ALA A 1 137 ? -15.658 -14.498 4.162 1.00 77.38 137 ALA A C 1
ATOM 1060 O O . ALA A 1 137 ? -14.923 -15.293 4.756 1.00 77.38 137 ALA A O 1
ATOM 1061 N N . PRO A 1 138 ? -16.490 -14.901 3.184 1.00 78.38 138 PRO A N 1
ATOM 1062 C CA . PRO A 1 138 ? -16.556 -16.293 2.772 1.00 78.38 138 PRO A CA 1
ATOM 1063 C C . PRO A 1 138 ? -15.227 -16.705 2.144 1.00 78.38 138 PRO A C 1
ATOM 1065 O O . PRO A 1 138 ? -14.609 -15.930 1.410 1.00 78.38 138 PRO A O 1
ATOM 1068 N N . ASP A 1 139 ? -14.807 -17.941 2.401 1.00 74.75 139 ASP A N 1
ATOM 1069 C CA . ASP A 1 139 ? -13.654 -18.509 1.717 1.00 74.75 139 ASP A CA 1
ATOM 1070 C C . ASP A 1 139 ? -13.955 -18.598 0.212 1.00 74.75 139 ASP A C 1
ATOM 1072 O O . ASP A 1 139 ? -14.840 -19.327 -0.243 1.00 74.75 139 ASP A O 1
ATOM 1076 N N . THR A 1 140 ? -13.232 -17.793 -0.564 1.00 76.25 140 THR A N 1
ATOM 1077 C CA . THR A 1 140 ? -13.433 -17.665 -2.010 1.00 76.25 140 THR A CA 1
ATOM 1078 C C . THR A 1 140 ? -12.762 -18.785 -2.803 1.00 76.25 140 THR A C 1
ATOM 1080 O O . THR A 1 140 ? -12.993 -18.888 -4.008 1.00 76.25 140 THR A O 1
ATOM 1083 N N . SER A 1 141 ? -11.989 -19.662 -2.152 1.00 74.19 141 SER A N 1
ATOM 1084 C CA . SER A 1 141 ? -11.276 -20.769 -2.803 1.00 74.19 141 SER A CA 1
ATOM 1085 C C . SER A 1 141 ? -12.210 -21.803 -3.449 1.00 74.19 141 SER A C 1
ATOM 1087 O O . SER A 1 141 ? -11.876 -22.386 -4.481 1.00 74.19 141 SER A O 1
ATOM 1089 N N . LEU A 1 142 ? -13.405 -21.996 -2.881 1.00 64.31 142 LEU A N 1
ATOM 1090 C CA . LEU A 1 142 ? -14.416 -22.950 -3.354 1.00 64.31 142 LEU A CA 1
ATOM 1091 C C . LEU A 1 142 ? -15.494 -22.309 -4.237 1.00 64.31 142 LEU A C 1
ATOM 1093 O O . LEU A 1 142 ? -16.336 -23.015 -4.803 1.00 64.31 142 LEU A O 1
ATOM 1097 N N . LEU A 1 143 ? -15.482 -20.981 -4.383 1.00 64.38 143 LEU A N 1
ATOM 1098 C CA . LEU A 1 143 ? -16.389 -20.295 -5.293 1.00 64.38 143 LEU A CA 1
ATOM 1099 C C . LEU A 1 143 ? -15.946 -20.583 -6.725 1.00 64.38 143 LEU A C 1
ATOM 1101 O O . LEU A 1 143 ? -15.039 -19.956 -7.271 1.00 64.38 143 LEU A O 1
ATOM 1105 N N . VAL A 1 144 ? -16.634 -21.534 -7.357 1.00 59.09 144 VAL A N 1
ATOM 1106 C CA . VAL A 1 144 ? -16.568 -21.743 -8.802 1.00 59.09 144 VAL A CA 1
ATOM 1107 C C . VAL A 1 144 ? -16.898 -20.408 -9.455 1.00 59.09 144 VAL A C 1
ATOM 1109 O O . VAL A 1 144 ? -18.058 -19.996 -9.468 1.00 59.09 144 VAL A O 1
ATOM 1112 N N . SER A 1 145 ? -15.883 -19.717 -9.987 1.00 58.22 145 SER A N 1
ATOM 1113 C CA . SER A 1 145 ? -16.101 -18.467 -10.708 1.00 58.22 145 SER A CA 1
ATOM 1114 C C . SER A 1 145 ? -17.002 -18.797 -11.897 1.00 58.22 145 SER A C 1
ATOM 1116 O O . SER A 1 145 ? -16.577 -19.417 -12.880 1.00 58.22 145 SER A O 1
ATOM 1118 N N . SER A 1 146 ? -18.288 -18.478 -11.782 1.00 53.38 146 SER A N 1
ATOM 1119 C CA . SER A 1 146 ? -19.238 -18.676 -12.860 1.00 53.38 146 SER A CA 1
ATOM 1120 C C . SER A 1 146 ? -18.892 -17.644 -13.922 1.00 53.38 146 SER A C 1
ATOM 1122 O O . SER A 1 146 ? -19.368 -16.511 -13.907 1.00 53.38 146 SER A O 1
ATOM 1124 N N . THR A 1 147 ? -17.982 -17.997 -14.823 1.00 56.22 147 THR A N 1
ATOM 1125 C CA . THR A 1 147 ? -17.658 -17.148 -15.965 1.00 56.22 147 THR A CA 1
ATOM 1126 C C . THR A 1 147 ? -18.952 -16.889 -16.732 1.00 56.22 147 THR A C 1
ATOM 1128 O O . THR A 1 147 ? -19.643 -17.842 -17.105 1.00 56.22 147 THR A O 1
ATOM 1131 N N . ARG A 1 148 ? -19.246 -15.608 -16.965 1.00 55.75 148 ARG A N 1
ATOM 1132 C CA . ARG A 1 148 ? -20.508 -15.044 -17.478 1.00 55.75 148 ARG A CA 1
ATOM 1133 C C . ARG A 1 148 ? -20.966 -15.574 -18.848 1.00 55.75 148 ARG A C 1
ATOM 1135 O O . ARG A 1 148 ? -22.041 -15.207 -19.304 1.00 55.75 148 ARG A O 1
ATOM 1142 N N . VAL A 1 149 ? -20.173 -16.418 -19.511 1.00 57.78 149 VAL A N 1
ATOM 1143 C CA . VAL A 1 149 ? -20.500 -16.981 -20.825 1.00 57.78 149 VAL A CA 1
ATOM 1144 C C . VAL A 1 149 ? -21.364 -18.239 -20.641 1.00 57.78 149 VAL A C 1
ATOM 1146 O O . VAL A 1 149 ? -20.860 -19.252 -20.120 1.00 57.78 149 VAL A O 1
ATOM 1149 N N . PRO A 1 150 ? -22.655 -18.202 -21.033 1.00 59.66 150 PRO A N 1
ATOM 1150 C CA . PRO A 1 150 ? -23.514 -19.379 -20.994 1.00 59.66 150 PRO A CA 1
ATOM 1151 C C . PRO A 1 150 ? -22.929 -20.482 -21.882 1.00 59.66 150 PRO A C 1
ATOM 1153 O O . PRO A 1 150 ? -22.258 -20.215 -22.879 1.00 59.66 150 PRO A O 1
ATOM 1156 N N . ARG A 1 151 ? -23.140 -21.744 -21.497 1.00 63.22 151 ARG A N 1
ATOM 1157 C CA . ARG A 1 151 ? -22.705 -22.881 -22.318 1.00 63.22 151 ARG A CA 1
ATOM 1158 C C . ARG A 1 151 ? -23.498 -22.862 -23.625 1.00 63.22 151 ARG A C 1
ATOM 1160 O O . ARG A 1 151 ? -24.718 -22.720 -23.593 1.00 63.22 151 ARG A O 1
ATOM 1167 N N . GLY A 1 152 ? -22.805 -22.999 -24.754 1.00 64.38 152 GLY A N 1
ATOM 1168 C CA . GLY A 1 152 ? -23.457 -23.134 -26.053 1.00 64.38 152 GLY A CA 1
ATOM 1169 C C . GLY A 1 152 ? -24.251 -24.439 -26.148 1.00 64.38 152 GLY A C 1
ATOM 1170 O O . GLY A 1 152 ? -24.167 -25.307 -25.275 1.00 64.38 152 GLY A O 1
ATOM 1171 N N . ARG A 1 153 ? -24.988 -24.612 -27.249 1.00 67.12 153 ARG A N 1
ATOM 1172 C CA . ARG A 1 153 ? -25.875 -25.766 -27.499 1.00 67.12 153 ARG A CA 1
ATOM 1173 C C . ARG A 1 153 ? -25.185 -27.138 -27.367 1.00 67.12 153 ARG A C 1
ATOM 1175 O O . ARG A 1 153 ? -25.851 -28.117 -27.060 1.00 67.12 153 ARG A O 1
ATOM 1182 N N . ASN A 1 154 ? -23.860 -27.190 -27.520 1.00 73.25 154 ASN A N 1
ATOM 1183 C CA . ASN A 1 154 ? -23.051 -28.412 -27.434 1.00 73.25 154 ASN A CA 1
ATOM 1184 C C . ASN A 1 154 ? -22.382 -28.609 -26.057 1.00 73.25 154 ASN A C 1
ATOM 1186 O O . ASN A 1 154 ? -21.476 -29.427 -25.919 1.00 73.25 154 ASN A O 1
ATOM 1190 N N . GLY A 1 155 ? -22.728 -27.803 -25.046 1.00 64.38 155 GLY A N 1
ATOM 1191 C CA . GLY A 1 155 ? -22.097 -27.836 -23.720 1.00 64.38 155 GLY A CA 1
ATOM 1192 C C . GLY A 1 155 ? -20.660 -27.297 -23.678 1.00 64.38 155 GLY A C 1
ATOM 1193 O O . GLY A 1 155 ? -20.113 -27.113 -22.589 1.00 64.38 155 GLY A O 1
ATOM 1194 N N . ARG A 1 156 ? -20.064 -27.002 -24.841 1.00 61.56 156 ARG A N 1
ATOM 1195 C CA . ARG A 1 156 ? -18.752 -26.368 -24.992 1.00 61.56 156 ARG A CA 1
ATOM 1196 C C . ARG A 1 156 ? -18.872 -24.848 -24.994 1.00 61.56 156 ARG A C 1
ATOM 1198 O O . ARG A 1 156 ? -19.882 -24.278 -25.413 1.00 61.56 156 ARG A O 1
ATOM 1205 N N . ARG A 1 157 ? -17.823 -24.205 -24.488 1.00 63.25 157 ARG A N 1
ATOM 1206 C CA . ARG A 1 157 ? -17.610 -22.764 -24.590 1.00 63.25 157 ARG A CA 1
ATOM 1207 C C . ARG A 1 157 ? -16.619 -22.541 -25.718 1.00 63.25 157 ARG A C 1
ATOM 1209 O O . ARG A 1 157 ? -15.443 -22.838 -25.553 1.00 63.25 157 ARG A O 1
ATOM 1216 N N . GLU A 1 158 ? -17.112 -22.058 -26.843 1.00 62.12 158 GLU A N 1
ATOM 1217 C CA . GLU A 1 158 ? -16.281 -21.605 -27.952 1.00 62.12 158 GLU A CA 1
ATOM 1218 C C . GLU A 1 158 ? -16.405 -20.085 -27.970 1.00 62.12 158 GLU A C 1
ATOM 1220 O O . GLU A 1 158 ? -17.463 -19.537 -28.272 1.00 62.12 158 GLU A O 1
ATOM 1225 N N . VAL A 1 159 ? -15.355 -19.415 -27.502 1.00 58.97 159 VAL A N 1
ATOM 1226 C CA . VAL A 1 159 ? -15.211 -17.965 -27.622 1.00 58.97 159 VAL A CA 1
ATOM 1227 C C . VAL A 1 159 ? -14.210 -17.753 -28.739 1.00 58.97 159 VAL A C 1
ATOM 1229 O O . VAL A 1 159 ? -13.085 -18.235 -28.639 1.00 58.97 159 VAL A O 1
ATOM 1232 N N . ASP A 1 160 ? -14.639 -17.080 -29.800 1.00 56.75 160 ASP A N 1
ATOM 1233 C CA . ASP A 1 160 ? -13.763 -16.709 -30.901 1.00 56.75 160 ASP A CA 1
ATOM 1234 C C . ASP A 1 160 ? -12.756 -15.645 -30.414 1.00 56.75 160 ASP A C 1
ATOM 1236 O O . ASP A 1 160 ? -13.174 -14.538 -30.043 1.00 56.75 160 ASP A O 1
ATOM 1240 N N . PRO A 1 161 ? -11.445 -15.952 -30.377 1.00 55.91 161 PRO A N 1
ATOM 1241 C CA . PRO A 1 161 ? -10.422 -15.012 -29.929 1.00 55.91 161 PRO A CA 1
ATOM 1242 C C . PRO A 1 161 ? -10.264 -13.801 -30.863 1.00 55.91 161 PRO A C 1
ATOM 1244 O O . PRO A 1 161 ? -9.657 -12.817 -30.456 1.00 55.91 161 PRO A O 1
ATOM 1247 N N . ALA A 1 162 ? -10.817 -13.828 -32.082 1.00 55.88 162 ALA A N 1
ATOM 1248 C CA . ALA A 1 162 ? -10.779 -12.692 -33.005 1.00 55.88 162 ALA A CA 1
ATOM 1249 C C . ALA A 1 162 ? -11.864 -11.631 -32.723 1.00 55.88 162 ALA A C 1
ATOM 1251 O O . ALA A 1 162 ? -11.726 -10.483 -33.145 1.00 55.88 162 ALA A O 1
ATOM 1252 N N . VAL A 1 163 ? -12.941 -11.998 -32.014 1.00 54.28 163 VAL A N 1
ATOM 1253 C CA . VAL A 1 163 ? -14.094 -11.116 -31.727 1.00 54.28 163 VAL A CA 1
ATOM 1254 C C . VAL A 1 163 ? -14.034 -10.542 -30.307 1.00 54.28 163 VAL A C 1
ATOM 1256 O O . VAL A 1 163 ? -14.545 -9.452 -30.051 1.00 54.28 163 VAL A O 1
ATOM 1259 N N . ALA A 1 164 ? -13.392 -11.244 -29.370 1.00 52.50 164 ALA A N 1
ATOM 1260 C CA . ALA A 1 164 ? -13.185 -10.754 -28.014 1.00 52.50 164 ALA A CA 1
ATOM 1261 C C . ALA A 1 164 ? -11.912 -9.900 -27.943 1.00 52.50 164 ALA A C 1
ATOM 1263 O O . ALA A 1 164 ? -10.801 -10.405 -28.070 1.00 52.50 164 ALA A O 1
ATOM 1264 N N . HIS A 1 165 ? -12.068 -8.597 -27.710 1.00 57.00 165 HIS A N 1
ATOM 1265 C CA . HIS A 1 165 ? -10.944 -7.723 -27.393 1.00 57.00 165 HIS A CA 1
ATOM 1266 C C . HIS A 1 165 ? -10.315 -8.186 -26.070 1.00 57.00 165 HIS A C 1
ATOM 1268 O O . HIS A 1 165 ? -10.879 -7.942 -25.007 1.00 57.00 165 HIS A O 1
ATOM 1274 N N . LEU A 1 166 ? -9.161 -8.852 -26.178 1.00 57.91 166 LEU A N 1
ATOM 1275 C CA . LEU A 1 166 ? -8.353 -9.432 -25.101 1.00 57.91 166 LEU A CA 1
ATOM 1276 C C . LEU A 1 166 ? -9.039 -10.592 -24.361 1.00 57.91 166 LEU A C 1
ATOM 1278 O O . LEU A 1 166 ? -10.103 -10.472 -23.750 1.00 57.91 166 LEU A O 1
ATOM 1282 N N . THR A 1 167 ? -8.385 -11.747 -24.368 1.00 61.91 167 THR A N 1
ATOM 1283 C CA . THR A 1 167 ? -8.745 -12.854 -23.481 1.00 61.91 167 THR A CA 1
ATOM 1284 C C . THR A 1 167 ? -8.498 -12.454 -22.022 1.00 61.91 167 THR A C 1
ATOM 1286 O O . THR A 1 167 ? -7.651 -11.614 -21.722 1.00 61.91 167 THR A O 1
ATOM 1289 N N . ARG A 1 168 ? -9.213 -13.073 -21.072 1.00 60.44 168 ARG A N 1
ATOM 1290 C CA . ARG A 1 168 ? -9.027 -12.799 -19.633 1.00 60.44 168 ARG A CA 1
ATOM 1291 C C . ARG A 1 168 ? -7.563 -12.948 -19.199 1.00 60.44 168 ARG A C 1
ATOM 1293 O O . ARG A 1 168 ? -7.090 -12.132 -18.427 1.00 60.44 168 ARG A O 1
ATOM 1300 N N . GLY A 1 169 ? -6.838 -13.922 -19.756 1.00 62.03 169 GLY A N 1
ATOM 1301 C CA . GLY A 1 169 ? -5.413 -14.110 -19.472 1.00 62.03 169 GLY A CA 1
ATOM 1302 C C . GLY A 1 169 ? -4.521 -12.976 -19.987 1.00 62.03 169 GLY A C 1
ATOM 1303 O O . GLY A 1 169 ? -3.537 -12.641 -19.339 1.00 62.03 169 GLY A O 1
ATOM 1304 N N . GLU A 1 170 ? -4.871 -12.349 -21.112 1.00 63.00 170 GLU A N 1
ATOM 1305 C CA . GLU A 1 170 ? -4.156 -11.178 -21.640 1.00 63.00 170 GLU A CA 1
ATOM 1306 C C . GLU A 1 170 ? -4.489 -9.899 -20.860 1.00 63.00 170 GLU A C 1
ATOM 1308 O O . GLU A 1 170 ? -3.629 -9.045 -20.667 1.00 63.00 170 GLU A O 1
ATOM 1313 N N . ALA A 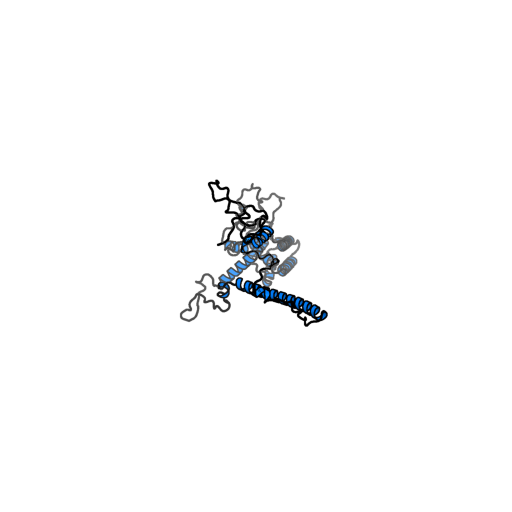1 171 ? -5.721 -9.767 -20.363 1.00 62.62 171 ALA A N 1
ATOM 1314 C CA . ALA A 1 171 ? -6.083 -8.682 -19.454 1.00 62.62 171 ALA A CA 1
ATOM 1315 C C . ALA A 1 171 ? -5.377 -8.831 -18.094 1.00 62.62 171 ALA A C 1
ATOM 1317 O O . ALA A 1 171 ? -4.796 -7.867 -17.600 1.00 62.62 171 ALA A O 1
ATOM 1318 N N . ASP A 1 172 ? -5.361 -10.048 -17.542 1.00 62.44 172 ASP A N 1
ATOM 1319 C CA . ASP A 1 172 ? -4.695 -10.369 -16.278 1.00 62.44 172 ASP A CA 1
ATOM 1320 C C . ASP A 1 172 ? -3.167 -10.197 -16.396 1.00 62.44 172 ASP A C 1
ATOM 1322 O O . ASP A 1 172 ? -2.527 -9.723 -15.457 1.00 62.44 172 ASP A O 1
ATOM 1326 N N . SER A 1 173 ? -2.566 -10.512 -17.552 1.00 64.94 173 SER A N 1
ATOM 1327 C CA . SER A 1 173 ? -1.134 -10.282 -17.788 1.00 64.94 173 SER A CA 1
ATOM 1328 C C . SER A 1 173 ? -0.801 -8.796 -17.929 1.00 64.94 173 SER A C 1
ATOM 1330 O O . SER A 1 173 ? 0.177 -8.334 -17.341 1.00 64.94 173 SER A O 1
ATOM 1332 N N . LEU A 1 174 ? -1.634 -8.015 -18.625 1.00 65.81 174 LEU A N 1
ATOM 1333 C CA . LEU A 1 174 ? -1.488 -6.560 -18.675 1.00 65.81 174 LEU A CA 1
ATOM 1334 C C . LEU A 1 174 ? -1.638 -5.934 -17.284 1.00 65.81 174 LEU A C 1
ATOM 1336 O O . LEU A 1 174 ? -0.869 -5.038 -16.942 1.00 65.81 174 LEU A O 1
ATOM 1340 N N . ASP A 1 175 ? -2.579 -6.404 -16.467 1.00 68.12 175 ASP A N 1
ATOM 1341 C CA . ASP A 1 175 ? -2.772 -5.907 -15.103 1.00 68.12 175 ASP A CA 1
ATOM 1342 C C . ASP A 1 175 ? -1.639 -6.322 -14.158 1.00 68.12 175 ASP A C 1
ATOM 1344 O O . ASP A 1 175 ? -1.183 -5.493 -13.368 1.00 68.12 175 ASP A O 1
ATOM 1348 N N . ALA A 1 176 ? -1.094 -7.534 -14.291 1.00 71.88 176 ALA A N 1
ATOM 1349 C CA . ALA A 1 176 ? 0.111 -7.950 -13.574 1.00 71.88 176 ALA A CA 1
ATOM 1350 C C . ALA A 1 176 ? 1.317 -7.059 -13.918 1.00 71.88 176 ALA A C 1
ATOM 1352 O O . ALA A 1 176 ? 2.061 -6.644 -13.028 1.00 71.88 176 ALA A O 1
ATOM 1353 N N . VAL A 1 177 ? 1.488 -6.697 -15.192 1.00 66.06 177 VAL A N 1
ATOM 1354 C CA . VAL A 1 177 ? 2.567 -5.794 -15.615 1.00 66.06 177 VAL A CA 1
ATOM 1355 C C . VAL A 1 177 ? 2.334 -4.366 -15.101 1.00 66.06 177 VAL A C 1
ATOM 1357 O O . VAL A 1 177 ? 3.277 -3.726 -14.636 1.00 66.06 177 VAL A O 1
ATOM 1360 N N . LYS A 1 178 ? 1.093 -3.858 -15.106 1.00 68.69 178 LYS A N 1
ATOM 1361 C CA . LYS A 1 178 ? 0.761 -2.552 -14.500 1.00 68.69 178 LYS A CA 1
ATOM 1362 C C . LYS A 1 178 ? 1.037 -2.535 -12.996 1.00 68.69 178 LYS A C 1
ATOM 1364 O O . LYS A 1 178 ? 1.566 -1.547 -12.492 1.00 68.69 178 LYS A O 1
ATOM 1369 N N . LEU A 1 179 ? 0.706 -3.621 -12.296 1.00 69.69 179 LEU A N 1
ATOM 1370 C CA . LEU A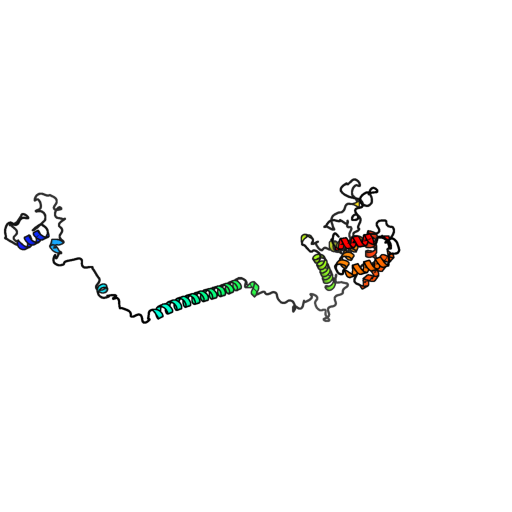 1 179 ? 1.014 -3.802 -10.878 1.00 69.69 179 LEU A CA 1
ATOM 1371 C C . LEU A 1 179 ? 2.521 -3.818 -10.632 1.00 69.69 179 LEU A C 1
ATOM 1373 O O . LEU A 1 179 ? 2.974 -3.141 -9.715 1.00 69.69 179 LEU A O 1
ATOM 1377 N N . ALA A 1 180 ? 3.303 -4.501 -11.469 1.00 67.56 180 ALA A N 1
ATOM 1378 C CA . ALA A 1 180 ? 4.760 -4.498 -11.364 1.00 67.56 180 ALA A CA 1
ATOM 1379 C C . ALA A 1 180 ? 5.348 -3.085 -11.536 1.00 67.56 180 ALA A C 1
ATOM 1381 O O . ALA A 1 180 ? 6.213 -2.680 -10.762 1.00 67.56 180 ALA A O 1
ATOM 1382 N N . VAL A 1 181 ? 4.836 -2.298 -12.490 1.00 65.06 181 VAL A N 1
ATOM 1383 C CA . VAL A 1 181 ? 5.228 -0.886 -12.668 1.00 65.06 181 VAL A CA 1
ATOM 1384 C C . VAL A 1 181 ? 4.832 -0.037 -11.453 1.00 65.06 181 VAL A C 1
ATOM 1386 O O . VAL A 1 181 ? 5.612 0.803 -11.015 1.00 65.06 181 VAL A O 1
ATOM 1389 N N . ALA A 1 182 ? 3.653 -0.265 -10.871 1.00 64.81 182 ALA A N 1
ATOM 1390 C CA . ALA A 1 182 ? 3.210 0.444 -9.670 1.00 64.81 182 ALA A CA 1
ATOM 1391 C C . ALA A 1 182 ? 4.038 0.074 -8.422 1.00 64.81 182 ALA A C 1
ATOM 1393 O O . ALA A 1 182 ? 4.328 0.939 -7.601 1.00 64.81 182 ALA A O 1
ATOM 1394 N N . GLN A 1 183 ? 4.447 -1.191 -8.292 1.00 65.56 183 GLN A N 1
ATOM 1395 C CA . GLN A 1 183 ? 5.244 -1.704 -7.170 1.00 65.56 183 GLN A CA 1
ATOM 1396 C C . GLN A 1 183 ? 6.703 -1.234 -7.192 1.00 65.56 183 GLN A C 1
ATOM 1398 O O . GLN A 1 183 ? 7.348 -1.217 -6.146 1.00 65.56 183 GLN A O 1
ATOM 1403 N N . GLN A 1 184 ? 7.229 -0.819 -8.349 1.00 61.72 184 GLN A N 1
ATOM 1404 C CA . GLN A 1 184 ? 8.552 -0.189 -8.432 1.00 61.72 184 GLN A CA 1
ATOM 1405 C C . GLN A 1 184 ? 8.613 1.166 -7.705 1.00 61.72 184 GLN A C 1
ATOM 1407 O O . GLN A 1 184 ? 9.705 1.630 -7.377 1.00 61.72 184 GLN A O 1
ATOM 1412 N N . ALA A 1 185 ? 7.471 1.800 -7.420 1.00 60.47 185 ALA A N 1
ATOM 1413 C CA . ALA A 1 185 ? 7.426 3.000 -6.597 1.00 60.47 185 ALA A CA 1
ATOM 1414 C C . ALA A 1 185 ? 7.544 2.630 -5.108 1.00 60.47 185 ALA A C 1
ATOM 1416 O O . ALA A 1 185 ? 6.581 2.214 -4.468 1.00 60.47 185 ALA A O 1
ATOM 1417 N N . THR A 1 186 ? 8.727 2.831 -4.529 1.00 54.44 186 THR A N 1
ATOM 1418 C CA . THR A 1 186 ? 9.023 2.588 -3.104 1.00 54.44 186 THR A CA 1
ATOM 1419 C C . THR A 1 186 ? 8.338 3.578 -2.150 1.00 54.44 186 THR A C 1
ATOM 1421 O O . THR A 1 186 ? 8.352 3.378 -0.937 1.00 54.44 186 THR A O 1
ATOM 1424 N N . SER A 1 187 ? 7.715 4.644 -2.665 1.00 50.34 187 SER A N 1
ATOM 1425 C CA . SER A 1 187 ? 7.017 5.664 -1.877 1.00 50.34 187 SER A CA 1
ATOM 1426 C C . SER A 1 187 ? 5.815 6.235 -2.627 1.00 50.34 187 SER A C 1
ATOM 1428 O O . SER A 1 187 ? 5.875 6.438 -3.838 1.00 50.34 187 SER A O 1
ATOM 1430 N N . TYR A 1 188 ? 4.746 6.596 -1.903 1.00 55.31 188 TYR A N 1
ATOM 1431 C CA . TYR A 1 188 ? 3.542 7.210 -2.486 1.00 55.31 188 TYR A CA 1
ATOM 1432 C C . TYR A 1 188 ? 3.842 8.508 -3.257 1.00 55.31 188 TYR A C 1
ATOM 1434 O O . TYR A 1 188 ? 3.123 8.852 -4.189 1.00 55.31 188 TYR A O 1
ATOM 1442 N N . LYS A 1 189 ? 4.922 9.221 -2.898 1.00 53.59 189 LYS A N 1
ATOM 1443 C CA . LYS A 1 189 ? 5.371 10.436 -3.602 1.00 53.59 189 LYS A CA 1
ATOM 1444 C C . LYS A 1 189 ? 6.047 10.145 -4.947 1.00 53.59 189 LYS A C 1
ATOM 1446 O O . LYS A 1 189 ? 6.159 11.045 -5.768 1.00 53.59 189 LYS A O 1
ATOM 1451 N N . GLN A 1 190 ? 6.504 8.912 -5.156 1.00 59.44 190 GLN A N 1
ATOM 1452 C CA . GLN A 1 190 ? 7.114 8.424 -6.397 1.00 59.44 190 GLN A CA 1
ATOM 1453 C C . GLN A 1 190 ? 6.147 7.546 -7.208 1.00 59.44 190 GLN A C 1
ATOM 1455 O O . GLN A 1 190 ? 6.512 7.046 -8.270 1.00 59.44 190 GLN A O 1
ATOM 1460 N N . ALA A 1 191 ? 4.913 7.359 -6.728 1.00 60.94 191 ALA A N 1
ATOM 1461 C CA . ALA A 1 191 ? 3.897 6.582 -7.420 1.00 60.94 191 ALA A CA 1
ATOM 1462 C C . ALA A 1 191 ? 3.389 7.351 -8.649 1.00 60.94 191 ALA A C 1
ATOM 1464 O O . ALA A 1 191 ? 2.613 8.301 -8.542 1.00 60.94 191 ALA A O 1
ATOM 1465 N N . VAL A 1 192 ? 3.840 6.939 -9.834 1.00 65.62 192 VAL A N 1
ATOM 1466 C CA . VAL A 1 192 ? 3.322 7.437 -11.113 1.00 65.62 192 VAL A CA 1
ATOM 1467 C C . VAL A 1 192 ? 1.993 6.741 -11.404 1.00 65.62 192 VAL A C 1
ATOM 1469 O O . VAL A 1 192 ? 1.901 5.516 -11.347 1.00 65.62 192 VAL A O 1
ATOM 1472 N N . ALA A 1 193 ? 0.957 7.509 -11.749 1.00 71.19 193 ALA A N 1
ATOM 1473 C CA . ALA A 1 193 ? -0.319 6.942 -12.179 1.00 71.19 193 ALA A CA 1
ATOM 1474 C C . ALA A 1 193 ? -0.113 6.058 -13.420 1.00 71.19 193 ALA A C 1
ATOM 1476 O O . ALA A 1 193 ? 0.423 6.516 -14.435 1.00 71.19 193 ALA A O 1
ATOM 1477 N N . VAL A 1 194 ? -0.544 4.796 -13.354 1.00 72.44 194 VAL A N 1
ATOM 1478 C CA . VAL A 1 194 ? -0.391 3.846 -14.461 1.00 72.44 194 VAL A CA 1
ATOM 1479 C C . VAL A 1 194 ? -1.511 4.072 -15.478 1.00 72.44 194 VAL A C 1
ATOM 1481 O O . VAL A 1 194 ? -2.674 3.758 -15.250 1.00 72.44 194 VAL A O 1
ATOM 1484 N N . THR A 1 195 ? -1.145 4.652 -16.614 1.00 76.88 195 THR A N 1
ATOM 1485 C CA . THR A 1 195 ? -2.000 4.978 -17.757 1.00 76.88 195 THR A CA 1
ATOM 1486 C C . THR A 1 195 ? -1.366 4.388 -19.013 1.00 76.88 195 THR A C 1
ATOM 1488 O O . THR A 1 195 ? -0.194 4.013 -18.998 1.00 76.88 195 THR A O 1
ATOM 1491 N N . ARG A 1 196 ? -2.105 4.338 -20.131 1.00 75.25 196 ARG A N 1
ATOM 1492 C CA . ARG A 1 196 ? -1.544 3.912 -21.428 1.00 75.25 196 ARG A CA 1
ATOM 1493 C C . ARG A 1 196 ? -0.255 4.670 -21.765 1.00 75.25 196 ARG A C 1
ATOM 1495 O O . ARG A 1 196 ? 0.713 4.066 -22.207 1.00 75.25 196 ARG A O 1
ATOM 1502 N N . TYR A 1 197 ? -0.240 5.977 -21.515 1.00 78.56 197 TYR A N 1
ATOM 1503 C CA . TYR A 1 197 ? 0.904 6.829 -21.813 1.00 78.56 197 TYR A CA 1
ATOM 1504 C C . TYR A 1 197 ? 2.072 6.574 -20.864 1.00 78.56 197 TYR A C 1
ATOM 1506 O O . TYR A 1 197 ? 3.210 6.508 -21.313 1.00 78.56 197 TYR A O 1
ATOM 1514 N N . SER A 1 198 ? 1.824 6.412 -19.558 1.00 76.19 198 SER A N 1
ATOM 1515 C CA . SER A 1 198 ? 2.926 6.219 -18.604 1.00 76.19 198 SER A CA 1
ATOM 1516 C C . SER A 1 198 ? 3.529 4.835 -18.746 1.00 76.19 198 SER A C 1
ATOM 1518 O O . SER A 1 198 ? 4.746 4.720 -18.704 1.00 76.19 198 SER A O 1
ATOM 1520 N N . TYR A 1 199 ? 2.708 3.828 -19.052 1.00 75.94 199 TYR A N 1
ATOM 1521 C CA . TYR A 1 199 ? 3.167 2.511 -19.480 1.00 75.94 199 TYR A CA 1
ATOM 1522 C C . TYR A 1 199 ? 4.040 2.581 -20.738 1.00 75.94 199 TYR A C 1
ATOM 1524 O O . TYR A 1 199 ? 5.118 1.997 -20.769 1.00 75.94 199 TYR A O 1
ATOM 1532 N N . ALA A 1 200 ? 3.616 3.318 -21.765 1.00 77.31 200 ALA A N 1
ATOM 1533 C CA . ALA A 1 200 ? 4.392 3.448 -22.993 1.00 77.31 200 ALA A CA 1
ATOM 1534 C C . ALA A 1 200 ? 5.719 4.191 -22.783 1.00 77.31 200 ALA A C 1
ATOM 1536 O O . ALA A 1 200 ? 6.728 3.811 -23.365 1.00 77.31 200 ALA A O 1
ATOM 1537 N N . VAL A 1 201 ? 5.761 5.209 -21.917 1.00 75.31 201 VAL A N 1
ATOM 1538 C CA . VAL A 1 201 ? 7.012 5.921 -21.600 1.00 75.31 201 VAL A CA 1
ATOM 1539 C C . VAL A 1 201 ? 7.956 5.072 -20.745 1.00 75.31 201 VAL A C 1
ATOM 1541 O O . VAL A 1 201 ? 9.168 5.129 -20.945 1.00 75.31 201 VAL A O 1
ATOM 1544 N N . THR A 1 202 ? 7.438 4.285 -19.798 1.00 71.88 202 THR A N 1
ATOM 1545 C CA . THR A 1 202 ? 8.280 3.429 -18.946 1.00 71.88 202 THR A CA 1
ATOM 1546 C C . THR A 1 202 ? 8.788 2.205 -19.691 1.00 71.88 202 THR A C 1
ATOM 1548 O O . THR A 1 202 ? 9.956 1.848 -19.553 1.00 71.88 202 THR A O 1
ATOM 1551 N N . THR A 1 203 ? 7.932 1.571 -20.490 1.00 68.44 203 THR A N 1
ATOM 1552 C CA . THR A 1 203 ? 8.274 0.335 -21.197 1.00 68.44 203 THR A CA 1
ATOM 1553 C C . THR A 1 203 ? 8.812 0.572 -22.599 1.00 68.44 203 THR A C 1
ATOM 1555 O O . THR A 1 203 ? 9.477 -0.308 -23.119 1.00 68.44 203 THR A O 1
ATOM 1558 N N . GLY A 1 204 ? 8.556 1.710 -23.239 1.00 65.56 204 GLY A N 1
ATOM 1559 C CA . GLY A 1 204 ? 8.890 1.933 -24.651 1.00 65.56 204 GLY A CA 1
ATOM 1560 C C . GLY A 1 204 ? 7.950 1.229 -25.641 1.00 65.56 204 GLY A C 1
ATOM 1561 O O . GLY A 1 204 ? 8.130 1.357 -26.849 1.00 65.56 204 GLY A O 1
ATOM 1562 N N . VAL A 1 205 ? 6.938 0.494 -25.162 1.00 68.12 205 VAL A N 1
ATOM 1563 C CA . VAL A 1 205 ? 5.967 -0.227 -26.000 1.00 68.12 205 VAL A CA 1
ATOM 1564 C C . VAL A 1 205 ? 4.726 0.639 -26.222 1.00 68.12 205 VAL A C 1
ATOM 1566 O O . VAL A 1 205 ? 4.097 1.083 -25.264 1.00 68.12 205 VAL A O 1
ATOM 1569 N N . GLY A 1 206 ? 4.337 0.859 -27.483 1.00 69.50 206 GLY A N 1
ATOM 1570 C CA . GLY A 1 206 ? 3.152 1.659 -27.826 1.00 69.50 206 GLY A CA 1
ATOM 1571 C C . GLY A 1 206 ? 3.365 3.172 -27.710 1.00 69.50 206 GLY A C 1
ATOM 1572 O O . GLY A 1 206 ? 2.440 3.902 -27.343 1.00 69.50 206 GLY A O 1
ATOM 1573 N N . LEU A 1 207 ? 4.580 3.645 -28.014 1.00 70.31 207 LEU A N 1
ATOM 1574 C CA . LEU A 1 207 ? 4.937 5.065 -28.158 1.00 70.31 207 LEU A CA 1
ATOM 1575 C C . LEU A 1 207 ? 4.355 5.681 -29.450 1.00 70.31 207 LEU A C 1
ATOM 1577 O O . LEU A 1 207 ? 5.037 6.386 -30.187 1.00 70.31 207 LEU A O 1
ATOM 1581 N N . ASP A 1 208 ? 3.071 5.451 -29.718 1.00 78.56 208 ASP A N 1
ATOM 1582 C CA . ASP A 1 208 ? 2.395 5.889 -30.951 1.00 78.56 208 ASP A CA 1
ATOM 1583 C C . ASP A 1 208 ? 1.850 7.327 -30.841 1.00 78.56 208 ASP A C 1
ATOM 1585 O O . ASP A 1 208 ? 0.912 7.714 -31.538 1.00 78.56 208 ASP A O 1
ATOM 1589 N N . PHE A 1 209 ? 2.382 8.118 -29.908 1.00 76.25 209 PHE A N 1
ATOM 1590 C CA . PHE A 1 209 ? 1.930 9.475 -29.625 1.00 76.25 209 PHE A CA 1
ATOM 1591 C C . PHE A 1 209 ? 3.109 10.442 -29.583 1.00 76.25 209 PHE A C 1
ATOM 1593 O O . PHE A 1 209 ? 4.181 10.137 -29.059 1.00 76.25 209 PHE A O 1
ATOM 1600 N N . SER A 1 210 ? 2.887 11.643 -30.110 1.00 75.81 210 SER A N 1
ATOM 1601 C CA . SER A 1 210 ? 3.870 12.720 -30.069 1.00 75.81 210 SER A CA 1
ATOM 1602 C C . SER A 1 210 ? 4.144 13.119 -28.620 1.00 75.81 210 SER A C 1
ATOM 1604 O O . SER A 1 210 ? 3.236 13.552 -27.910 1.00 75.81 210 SER A O 1
ATOM 1606 N N . THR A 1 211 ? 5.394 12.991 -28.178 1.00 70.81 211 THR A N 1
ATOM 1607 C CA . THR A 1 211 ? 5.807 13.338 -26.814 1.00 70.81 211 THR A CA 1
ATOM 1608 C C . THR A 1 211 ? 7.135 14.084 -26.814 1.00 70.81 211 THR A C 1
ATOM 1610 O O . THR A 1 211 ? 8.030 13.779 -27.598 1.00 70.81 211 THR A O 1
ATOM 1613 N N . SER A 1 212 ? 7.267 15.061 -25.918 1.00 67.19 212 SER A N 1
ATOM 1614 C CA . SER A 1 212 ? 8.525 15.751 -25.630 1.00 67.19 212 SER A CA 1
ATOM 1615 C C . SER A 1 212 ? 9.174 15.090 -24.413 1.00 67.19 212 SER A C 1
ATOM 1617 O O . SER A 1 212 ? 8.537 15.027 -23.361 1.00 67.19 212 SER A O 1
ATOM 1619 N N . SER A 1 213 ? 10.405 14.587 -24.518 1.00 61.34 213 SER A N 1
ATOM 1620 C CA . SER A 1 213 ? 11.102 13.996 -23.369 1.00 61.34 213 SER A CA 1
ATOM 1621 C C . SER A 1 213 ? 11.506 15.088 -22.369 1.00 61.34 213 SER A C 1
ATOM 1623 O O . SER A 1 213 ? 12.137 16.080 -22.734 1.00 61.34 213 SER A O 1
ATOM 1625 N N . SER A 1 214 ? 11.120 14.932 -21.099 1.00 60.03 214 SER A N 1
ATOM 1626 C CA . SER A 1 214 ? 11.524 15.814 -19.994 1.00 60.03 214 SER A CA 1
ATOM 1627 C C . SER A 1 214 ? 12.378 15.054 -18.983 1.00 60.03 214 SER A C 1
ATOM 1629 O O . SER A 1 214 ? 12.056 13.916 -18.655 1.00 60.03 214 SER A O 1
ATOM 1631 N N . ASP A 1 215 ? 13.440 15.676 -18.464 1.00 53.50 215 ASP A N 1
ATOM 1632 C CA . ASP A 1 215 ? 14.309 15.113 -17.407 1.00 53.50 215 ASP A CA 1
ATOM 1633 C C . ASP A 1 215 ? 13.711 15.235 -16.000 1.00 53.50 215 ASP A C 1
ATOM 1635 O O . ASP A 1 215 ? 14.327 14.843 -15.013 1.00 53.50 215 ASP A O 1
ATOM 1639 N N . SER A 1 216 ? 12.512 15.804 -15.882 1.00 58.28 216 SER A N 1
ATOM 1640 C CA . SER A 1 216 ? 11.844 15.932 -14.593 1.00 58.28 216 SER A CA 1
ATOM 1641 C C . SER A 1 216 ? 11.249 14.603 -14.123 1.00 58.28 216 SER A C 1
ATOM 1643 O O . SER A 1 216 ? 10.893 13.751 -14.935 1.00 58.28 216 SER A O 1
ATOM 1645 N N . VAL A 1 217 ? 11.001 14.493 -12.812 1.00 59.91 217 VAL A N 1
ATOM 1646 C CA . VAL A 1 217 ? 10.226 13.399 -12.184 1.00 59.91 217 VAL A CA 1
ATOM 1647 C C . VAL A 1 217 ? 8.879 13.157 -12.892 1.00 59.91 217 VAL A C 1
ATOM 1649 O O . VAL A 1 217 ? 8.348 12.051 -12.858 1.00 59.91 217 VAL A O 1
ATOM 1652 N N . ASN A 1 218 ? 8.336 14.172 -13.577 1.00 68.38 218 ASN A N 1
ATOM 1653 C CA . ASN A 1 218 ? 7.181 14.030 -14.453 1.00 68.38 218 ASN A CA 1
ATOM 1654 C C . ASN A 1 218 ? 7.601 13.729 -15.915 1.00 68.38 218 ASN A C 1
ATOM 1656 O O . ASN A 1 218 ? 8.075 14.637 -16.608 1.00 68.38 218 ASN A O 1
ATOM 1660 N N . PRO A 1 219 ? 7.354 12.511 -16.434 1.00 68.25 219 PRO A N 1
ATOM 1661 C CA . PRO A 1 219 ? 7.682 12.156 -17.816 1.00 68.25 219 PRO A CA 1
ATOM 1662 C C . PRO A 1 219 ? 6.861 12.913 -18.875 1.00 68.25 219 PRO A C 1
ATOM 1664 O O . PRO A 1 219 ? 7.254 12.924 -20.037 1.00 68.25 219 PRO A O 1
ATOM 1667 N N . PHE A 1 220 ? 5.744 13.547 -18.495 1.00 74.25 220 PHE A N 1
ATOM 1668 C CA . PHE A 1 220 ? 4.855 14.298 -19.397 1.00 74.25 220 PHE A CA 1
ATOM 1669 C C . PHE A 1 220 ? 5.041 15.811 -19.330 1.00 74.25 220 PHE A C 1
ATOM 1671 O O . PHE A 1 220 ? 4.258 16.560 -19.917 1.00 74.25 220 PHE A O 1
ATOM 1678 N N . ALA A 1 221 ? 6.031 16.290 -18.579 1.00 70.25 221 ALA A N 1
ATOM 1679 C CA . ALA A 1 221 ? 6.316 17.713 -18.560 1.00 70.25 221 ALA A CA 1
ATOM 1680 C C . ALA A 1 221 ? 6.717 18.180 -19.968 1.00 70.25 221 ALA A C 1
ATOM 1682 O O . ALA A 1 221 ? 7.516 17.543 -20.653 1.00 70.25 221 ALA A O 1
ATOM 1683 N N . ARG A 1 222 ? 6.149 19.309 -20.404 1.00 71.38 222 ARG A N 1
ATOM 1684 C CA . ARG A 1 222 ? 6.447 19.889 -21.714 1.00 71.38 222 ARG A CA 1
ATOM 1685 C C . ARG A 1 222 ? 7.910 20.319 -21.745 1.00 71.38 222 ARG A C 1
ATOM 1687 O O . ARG A 1 222 ? 8.293 21.242 -21.027 1.00 71.38 222 ARG A O 1
ATOM 1694 N N . SER A 1 223 ? 8.711 19.706 -22.610 1.00 68.94 223 SER A N 1
ATOM 1695 C CA . SER A 1 223 ? 10.055 20.195 -22.896 1.00 68.94 223 SER A CA 1
ATOM 1696 C C . SER A 1 223 ? 10.027 21.002 -24.193 1.00 68.94 223 SER A C 1
ATOM 1698 O O . SER A 1 223 ? 9.837 20.494 -25.289 1.00 68.94 223 SER A O 1
ATOM 1700 N N . SER A 1 224 ? 10.181 22.318 -24.066 1.00 70.75 224 SER A N 1
ATOM 1701 C CA . SER A 1 224 ? 10.321 23.237 -25.203 1.00 70.75 224 SER A CA 1
ATOM 1702 C C . SER A 1 224 ? 11.789 23.469 -25.581 1.00 70.75 224 SER A C 1
ATOM 1704 O O . SER A 1 224 ? 12.122 24.515 -26.111 1.00 70.75 224 SER A O 1
ATOM 1706 N N . ARG A 1 225 ? 12.704 22.547 -25.228 1.00 64.00 225 ARG A N 1
ATOM 1707 C CA . ARG A 1 225 ? 14.159 22.758 -25.403 1.00 64.00 225 ARG A CA 1
ATOM 1708 C C . ARG A 1 225 ? 14.526 23.029 -26.865 1.00 64.00 225 ARG A C 1
ATOM 1710 O O . ARG A 1 225 ? 15.295 23.936 -27.110 1.00 64.00 225 ARG A O 1
ATOM 1717 N N . PHE A 1 226 ? 13.916 22.313 -27.806 1.00 66.19 226 PHE A N 1
ATOM 1718 C CA . PHE A 1 226 ? 14.165 22.506 -29.237 1.00 66.19 226 PHE A CA 1
ATOM 1719 C C . PHE A 1 226 ? 13.541 23.793 -29.812 1.00 66.19 226 PHE A C 1
ATOM 1721 O O . PHE A 1 226 ? 14.068 24.372 -30.748 1.00 66.19 226 PHE A O 1
ATOM 1728 N N . THR A 1 227 ? 12.405 24.247 -29.273 1.00 70.50 227 THR A N 1
ATOM 1729 C CA . THR A 1 227 ? 11.636 25.375 -29.839 1.00 70.50 227 THR A CA 1
ATOM 1730 C C . THR A 1 227 ? 11.823 26.692 -29.083 1.00 70.50 227 THR A C 1
ATOM 1732 O O . THR A 1 227 ? 11.110 27.650 -29.373 1.00 70.50 227 THR A O 1
ATOM 1735 N N . ASN A 1 228 ? 12.669 26.721 -28.051 1.00 67.88 228 ASN A N 1
ATOM 1736 C CA . ASN A 1 228 ? 12.940 27.933 -27.280 1.00 67.88 228 ASN A CA 1
ATOM 1737 C C . ASN A 1 228 ? 13.897 28.859 -28.039 1.00 67.88 228 ASN A C 1
ATOM 1739 O O . ASN A 1 228 ? 14.599 28.436 -28.954 1.00 67.88 228 ASN A O 1
ATOM 1743 N N . ASP A 1 229 ? 13.895 30.129 -27.640 1.00 70.38 229 ASP A N 1
ATOM 1744 C CA . ASP A 1 229 ? 14.820 31.129 -28.160 1.00 70.38 229 ASP A CA 1
ATOM 1745 C C . ASP A 1 229 ? 16.264 30.788 -27.755 1.00 70.38 229 ASP A C 1
ATOM 1747 O O . ASP A 1 229 ? 16.512 30.374 -26.623 1.00 70.38 229 ASP A O 1
ATOM 1751 N N . ILE A 1 230 ? 17.214 30.992 -28.668 1.00 69.00 230 ILE A N 1
ATOM 1752 C CA . ILE A 1 230 ? 18.641 30.663 -28.496 1.00 69.00 230 ILE A CA 1
ATOM 1753 C C . ILE A 1 230 ? 19.269 31.519 -27.384 1.00 69.00 230 ILE A C 1
ATOM 1755 O O . ILE A 1 230 ? 20.272 31.146 -26.781 1.00 69.00 230 ILE A O 1
ATOM 1759 N N . HIS A 1 231 ? 18.663 32.669 -27.084 1.00 67.81 231 HIS A N 1
ATOM 1760 C CA . HIS A 1 231 ? 19.100 33.564 -26.018 1.00 67.81 231 HIS A CA 1
ATOM 1761 C C . HIS A 1 231 ? 18.516 33.237 -24.638 1.00 67.81 231 HIS A C 1
ATOM 1763 O O . HIS A 1 231 ? 18.800 33.970 -23.692 1.00 67.81 231 HIS A O 1
ATOM 1769 N N . ASP A 1 232 ? 17.705 32.184 -24.494 1.00 68.25 232 ASP A N 1
ATOM 1770 C CA . ASP A 1 232 ? 17.136 31.778 -23.207 1.00 68.25 232 ASP A CA 1
ATOM 1771 C C . ASP A 1 232 ? 18.237 31.229 -22.270 1.00 68.25 232 ASP A C 1
ATOM 1773 O O . ASP A 1 232 ? 18.711 30.107 -22.461 1.00 68.25 232 ASP A O 1
ATOM 1777 N N . PRO A 1 233 ? 18.633 31.965 -21.210 1.00 63.53 233 PRO A N 1
ATOM 1778 C CA . PRO A 1 233 ? 19.725 31.550 -20.331 1.00 63.53 233 PRO A CA 1
ATOM 1779 C C . PRO A 1 233 ? 19.323 30.401 -19.397 1.00 63.53 233 PRO A C 1
ATOM 1781 O O . PRO A 1 233 ? 20.163 29.872 -18.672 1.00 63.53 233 PRO A O 1
ATOM 1784 N N . THR A 1 234 ? 18.039 30.024 -19.365 1.00 63.19 234 THR A N 1
ATOM 1785 C CA . THR A 1 234 ? 17.532 28.962 -18.487 1.00 63.19 234 THR A CA 1
ATOM 1786 C C . THR A 1 234 ? 17.719 27.558 -19.070 1.00 63.19 234 THR A C 1
ATOM 1788 O O . THR A 1 234 ? 17.413 26.574 -18.388 1.00 63.19 234 THR A O 1
ATOM 1791 N N . LYS A 1 235 ? 18.233 27.430 -20.305 1.00 61.00 235 LYS A N 1
ATOM 1792 C CA . LYS A 1 235 ? 18.451 26.140 -20.974 1.00 61.00 235 LYS A CA 1
ATOM 1793 C C . LYS A 1 235 ? 19.776 26.060 -21.727 1.00 61.00 235 LYS A C 1
ATOM 1795 O O . LYS A 1 235 ? 20.138 26.937 -22.494 1.00 61.00 235 LYS A O 1
ATOM 1800 N N . HIS A 1 236 ? 20.449 24.927 -21.553 1.00 55.81 236 HIS A N 1
ATOM 1801 C CA . HIS A 1 236 ? 21.615 24.536 -22.337 1.00 55.81 236 HIS A CA 1
ATOM 1802 C C . HIS A 1 236 ? 21.151 23.767 -23.585 1.00 55.81 236 HIS A C 1
ATOM 1804 O O . HIS A 1 236 ? 20.333 22.853 -23.476 1.00 55.81 236 HIS A O 1
ATOM 1810 N N . HIS A 1 237 ? 21.636 24.145 -24.767 1.00 52.88 237 HIS A N 1
ATOM 1811 C CA . HIS A 1 237 ? 21.413 23.426 -26.023 1.00 52.88 237 HIS A CA 1
ATOM 1812 C C . HIS A 1 237 ? 22.668 22.606 -26.326 1.00 52.88 237 HIS A C 1
ATOM 1814 O O . HIS A 1 237 ? 23.708 23.202 -26.579 1.00 52.88 237 HIS A O 1
ATOM 1820 N N . ALA A 1 238 ? 22.587 21.271 -26.321 1.00 49.50 238 ALA A N 1
ATOM 1821 C CA . ALA A 1 238 ? 23.748 20.414 -26.608 1.00 49.50 238 ALA A CA 1
ATOM 1822 C C . ALA A 1 238 ? 24.357 20.685 -28.002 1.00 49.50 238 ALA A C 1
ATOM 1824 O O . ALA A 1 238 ? 25.561 20.565 -28.191 1.00 49.50 238 ALA A O 1
ATOM 1825 N N . GLU A 1 239 ? 23.526 21.125 -28.950 1.00 49.12 239 GLU A N 1
ATOM 1826 C CA . GLU A 1 239 ? 23.888 21.437 -30.339 1.00 49.12 239 GLU A CA 1
ATOM 1827 C C . GLU A 1 239 ? 24.385 22.881 -30.573 1.00 49.12 239 GLU A C 1
ATOM 1829 O O . GLU A 1 239 ? 24.897 23.180 -31.647 1.00 49.12 239 GLU A O 1
ATOM 1834 N N . ALA A 1 240 ? 24.265 23.780 -29.585 1.00 48.81 240 ALA A N 1
ATOM 1835 C CA . ALA A 1 240 ? 24.650 25.195 -29.700 1.00 48.81 240 ALA A CA 1
ATOM 1836 C C . ALA A 1 240 ? 25.544 25.646 -28.532 1.00 48.81 240 ALA A C 1
ATOM 1838 O O . ALA A 1 240 ? 25.361 26.715 -27.949 1.00 48.81 240 ALA A O 1
ATOM 1839 N N . MET A 1 241 ? 26.496 24.794 -28.161 1.00 50.12 241 MET A N 1
ATOM 1840 C CA . MET A 1 241 ? 27.480 25.069 -27.118 1.00 50.12 241 MET A CA 1
ATOM 1841 C C . MET A 1 241 ? 28.747 25.679 -27.730 1.00 50.12 241 MET A C 1
ATOM 1843 O O . MET A 1 241 ? 29.265 25.173 -28.725 1.00 50.12 241 MET A O 1
ATOM 1847 N N . GLU A 1 242 ? 29.266 26.766 -27.144 1.00 49.72 242 GLU A N 1
ATOM 1848 C CA . GLU A 1 242 ? 30.576 27.289 -27.546 1.00 49.72 242 GLU A CA 1
ATOM 1849 C C . GLU A 1 242 ? 31.681 26.261 -27.231 1.00 49.72 242 GLU A C 1
ATOM 1851 O O . GLU A 1 242 ? 31.595 25.573 -26.200 1.00 49.72 242 GLU A O 1
ATOM 1856 N N . PRO A 1 243 ? 32.728 26.154 -28.077 1.00 47.00 243 PRO A N 1
ATOM 1857 C CA . PRO A 1 243 ? 33.850 25.251 -27.839 1.00 47.00 243 PRO A CA 1
ATOM 1858 C C . PRO A 1 243 ? 34.467 25.486 -26.450 1.00 47.00 243 PRO A C 1
ATOM 1860 O O . PRO A 1 243 ? 34.977 26.569 -26.169 1.00 47.00 243 PRO A O 1
ATOM 1863 N N . GLY A 1 244 ? 34.422 24.471 -25.581 1.00 50.12 244 GLY A N 1
ATOM 1864 C CA . GLY A 1 244 ? 34.962 24.527 -24.213 1.00 50.12 244 GLY A CA 1
ATOM 1865 C C . GLY A 1 244 ? 33.934 24.764 -23.099 1.00 50.12 244 GLY A C 1
ATOM 1866 O O . GLY A 1 244 ? 34.316 24.804 -21.929 1.00 50.12 244 GLY A O 1
ATOM 1867 N N . SER A 1 245 ? 32.644 24.895 -23.420 1.00 50.56 245 SER A N 1
ATOM 1868 C CA . SER A 1 245 ? 31.581 24.888 -22.404 1.00 50.56 245 SER A CA 1
ATOM 1869 C C . SER A 1 245 ? 31.306 23.473 -21.871 1.00 50.56 245 SER A C 1
ATOM 1871 O O . SER A 1 245 ? 31.525 22.479 -22.563 1.00 50.56 245 SER A O 1
ATOM 1873 N N . ALA A 1 246 ? 30.878 23.377 -20.606 1.00 46.78 246 ALA A N 1
ATOM 1874 C CA . ALA A 1 246 ? 30.601 22.100 -19.952 1.00 46.78 246 ALA A CA 1
ATOM 1875 C C . ALA A 1 246 ? 29.442 21.390 -20.665 1.00 46.78 246 ALA A C 1
ATOM 1877 O O . ALA A 1 246 ? 28.293 21.826 -20.580 1.00 46.78 246 ALA A O 1
ATOM 1878 N N . HIS A 1 247 ? 29.765 20.312 -21.377 1.00 48.72 247 HIS A N 1
ATOM 1879 C CA . HIS A 1 247 ? 28.787 19.462 -22.034 1.00 48.72 247 HIS A CA 1
ATOM 1880 C C . HIS A 1 247 ? 27.998 18.724 -20.947 1.00 48.72 247 HIS A C 1
ATOM 1882 O O . HIS A 1 247 ? 28.543 17.890 -20.229 1.00 48.72 247 HIS A O 1
ATOM 1888 N N . ASP A 1 248 ? 26.731 19.080 -20.752 1.00 51.22 248 ASP A N 1
ATOM 1889 C CA . ASP A 1 248 ? 25.869 18.365 -19.813 1.00 51.22 248 ASP A CA 1
ATOM 1890 C C . ASP A 1 248 ? 25.323 17.116 -20.523 1.00 51.22 248 ASP A C 1
ATOM 1892 O O . ASP A 1 248 ? 24.361 17.175 -21.287 1.00 51.22 248 ASP A O 1
ATOM 1896 N N . GLU A 1 249 ? 25.984 15.982 -20.277 1.00 50.25 249 GLU A N 1
ATOM 1897 C CA . GLU A 1 249 ? 25.761 14.651 -20.877 1.00 50.25 249 GLU A CA 1
ATOM 1898 C C . GLU A 1 249 ? 24.312 14.135 -20.756 1.00 50.25 249 GLU A C 1
ATOM 1900 O O . GLU A 1 249 ? 23.916 13.173 -21.413 1.00 50.25 249 GLU A O 1
ATOM 1905 N N . ARG A 1 250 ? 23.484 14.774 -19.920 1.00 50.88 250 ARG A N 1
ATOM 1906 C CA . ARG A 1 250 ? 22.061 14.440 -19.744 1.00 50.88 250 ARG A CA 1
ATOM 1907 C C . ARG A 1 250 ? 21.168 15.045 -20.833 1.00 50.88 250 ARG A C 1
ATOM 1909 O O . ARG A 1 250 ? 20.036 14.589 -21.027 1.00 50.88 250 ARG A O 1
ATOM 1916 N N . LEU A 1 251 ? 21.642 16.065 -21.548 1.00 50.56 251 LEU A N 1
ATOM 1917 C CA . LEU A 1 251 ? 20.889 16.798 -22.564 1.00 50.56 251 LEU A CA 1
ATOM 1918 C C . LEU A 1 251 ? 21.006 16.133 -23.939 1.00 50.56 251 LEU A C 1
ATOM 1920 O O . LEU A 1 251 ? 21.930 16.396 -24.692 1.00 50.56 251 LEU A O 1
ATOM 1924 N N . GLY A 1 252 ? 20.016 15.315 -24.299 1.00 56.38 252 GLY A N 1
ATOM 1925 C CA . GLY A 1 252 ? 19.909 14.774 -25.664 1.00 56.38 252 GLY A CA 1
ATOM 1926 C C . GLY A 1 252 ? 19.295 13.384 -25.765 1.00 56.38 252 GLY A C 1
ATOM 1927 O O . GLY A 1 252 ? 18.940 12.943 -26.854 1.00 56.38 252 GLY A O 1
ATOM 1928 N N . MET A 1 253 ? 19.103 12.698 -24.636 1.00 70.25 253 MET A N 1
ATOM 1929 C CA . MET A 1 253 ? 18.571 11.341 -24.651 1.00 70.25 253 MET A CA 1
ATOM 1930 C C . MET A 1 253 ? 17.109 11.300 -25.129 1.00 70.25 253 MET A C 1
ATOM 1932 O O . MET A 1 253 ? 16.188 11.807 -24.475 1.00 70.25 253 MET A O 1
ATOM 1936 N N . THR A 1 254 ? 16.884 10.639 -26.260 1.00 73.81 254 THR A N 1
ATOM 1937 C CA . THR A 1 254 ? 15.550 10.361 -26.803 1.00 73.81 254 THR A CA 1
ATOM 1938 C C . THR A 1 254 ? 14.759 9.421 -25.884 1.00 73.81 254 THR A C 1
ATOM 1940 O O . THR A 1 254 ? 15.317 8.661 -25.090 1.00 73.81 254 THR A O 1
ATOM 1943 N N . THR A 1 255 ? 13.428 9.420 -26.003 1.00 71.00 255 THR A N 1
ATOM 1944 C CA . THR A 1 255 ? 12.547 8.525 -25.227 1.00 71.00 255 THR A CA 1
ATOM 1945 C C . THR A 1 255 ? 12.885 7.042 -25.444 1.00 71.00 255 THR A C 1
ATOM 1947 O O . THR A 1 255 ? 12.824 6.244 -24.507 1.00 71.00 255 THR A O 1
ATOM 1950 N N . TYR A 1 256 ? 13.295 6.677 -26.662 1.00 78.38 256 TYR A N 1
ATOM 1951 C CA . TYR A 1 256 ? 13.714 5.318 -27.013 1.00 78.38 256 TYR A CA 1
ATOM 1952 C C . TYR A 1 256 ? 15.035 4.931 -26.339 1.00 78.38 256 TYR A C 1
ATOM 1954 O O . TYR A 1 256 ? 15.124 3.866 -25.736 1.00 78.38 256 TYR A O 1
ATOM 1962 N N . GLN A 1 257 ? 16.028 5.825 -26.346 1.00 82.81 257 GLN A N 1
ATOM 1963 C CA . GLN A 1 257 ? 17.292 5.620 -25.629 1.00 82.81 257 GLN A CA 1
ATOM 1964 C C . GLN A 1 257 ? 17.063 5.476 -24.124 1.00 82.81 257 GLN A C 1
ATOM 1966 O O . GLN A 1 257 ? 17.559 4.541 -23.500 1.00 82.81 257 GLN A O 1
ATOM 1971 N N . ARG A 1 258 ? 16.227 6.345 -23.547 1.00 77.69 258 ARG A N 1
ATOM 1972 C CA . ARG A 1 258 ? 15.899 6.319 -22.119 1.00 77.69 258 ARG A CA 1
ATOM 1973 C C . ARG A 1 258 ? 15.208 5.030 -21.697 1.00 77.69 258 ARG A C 1
ATOM 1975 O O . ARG A 1 258 ? 15.586 4.443 -20.689 1.00 77.69 258 ARG A O 1
ATOM 1982 N N . SER A 1 259 ? 14.178 4.613 -22.428 1.00 77.50 259 SER A N 1
ATOM 1983 C CA . SER A 1 259 ? 13.435 3.388 -22.108 1.00 77.50 259 SER A CA 1
ATOM 1984 C C . SER A 1 259 ? 14.319 2.146 -22.250 1.00 77.50 259 SER A C 1
ATOM 1986 O O . SER A 1 259 ? 14.324 1.306 -21.348 1.00 77.50 259 SER A O 1
ATOM 1988 N N . ALA A 1 260 ? 15.144 2.075 -23.300 1.00 85.00 260 ALA A N 1
ATOM 1989 C CA . ALA A 1 260 ? 16.112 0.997 -23.495 1.00 85.00 260 ALA A CA 1
ATOM 1990 C C . ALA A 1 260 ? 17.152 0.933 -22.358 1.00 85.00 260 ALA A C 1
ATOM 1992 O O . ALA A 1 260 ? 17.372 -0.133 -21.780 1.00 85.00 260 ALA A O 1
ATOM 1993 N N . LEU A 1 261 ? 17.730 2.077 -21.971 1.00 86.38 261 LEU A N 1
ATOM 1994 C CA . LEU A 1 261 ? 18.686 2.173 -20.862 1.00 86.38 261 LEU A CA 1
ATOM 1995 C C . LEU A 1 261 ? 18.056 1.797 -19.519 1.00 86.38 261 LEU A C 1
ATOM 1997 O O . LEU A 1 261 ? 18.642 1.020 -18.767 1.00 86.38 261 LEU A O 1
ATOM 2001 N N . LYS A 1 262 ? 16.843 2.282 -19.223 1.00 82.69 262 LYS A N 1
ATOM 2002 C CA . LYS A 1 262 ? 16.113 1.907 -18.000 1.00 82.69 262 LYS A CA 1
ATOM 2003 C C . LYS A 1 262 ? 15.874 0.408 -17.922 1.00 82.69 262 LYS A C 1
ATOM 2005 O O . LYS A 1 262 ? 16.089 -0.188 -16.869 1.00 82.69 262 LYS A O 1
ATOM 2010 N N . ARG A 1 263 ? 15.457 -0.201 -19.032 1.00 81.94 263 ARG A N 1
ATOM 2011 C CA . ARG A 1 263 ? 15.218 -1.641 -19.115 1.00 81.94 263 ARG A CA 1
ATOM 2012 C C . ARG A 1 263 ? 16.511 -2.430 -18.894 1.00 81.94 263 ARG A C 1
ATOM 2014 O O . ARG A 1 263 ? 16.516 -3.362 -18.097 1.00 81.94 263 ARG A O 1
ATOM 2021 N N . MET A 1 264 ? 17.611 -2.019 -19.525 1.00 88.38 264 MET A N 1
ATOM 2022 C CA . MET A 1 264 ? 18.936 -2.615 -19.312 1.00 88.38 264 MET A CA 1
ATOM 2023 C C . MET A 1 264 ? 19.367 -2.533 -17.838 1.00 88.38 264 MET A C 1
ATOM 2025 O O . MET A 1 264 ? 19.720 -3.546 -17.238 1.00 88.38 264 MET A O 1
ATOM 2029 N N . LEU A 1 265 ? 19.271 -1.350 -17.225 1.00 87.12 265 LEU A N 1
ATOM 2030 C CA . LEU A 1 265 ? 19.627 -1.142 -15.817 1.00 87.12 265 LEU A CA 1
ATOM 2031 C C . LEU A 1 265 ? 18.724 -1.934 -14.864 1.00 87.12 265 LEU A C 1
ATOM 2033 O O . LEU A 1 265 ? 19.191 -2.429 -13.840 1.00 87.12 265 LEU A O 1
ATOM 2037 N N . GLN A 1 266 ? 17.438 -2.085 -15.191 1.00 84.00 266 GLN A N 1
ATOM 2038 C CA . GLN A 1 266 ? 16.525 -2.923 -14.419 1.00 84.00 266 GLN A CA 1
ATOM 2039 C C . GLN A 1 266 ? 16.985 -4.386 -14.411 1.00 84.00 266 GLN A C 1
ATOM 2041 O O . GLN A 1 266 ? 16.986 -4.999 -13.345 1.00 84.00 266 GLN A O 1
ATOM 2046 N N . PHE A 1 267 ? 17.419 -4.927 -15.554 1.00 85.56 267 PHE A N 1
ATOM 2047 C CA . PHE A 1 267 ? 17.960 -6.287 -15.615 1.00 85.56 267 PHE A CA 1
ATOM 2048 C C . PHE A 1 267 ? 19.224 -6.440 -14.768 1.00 85.56 267 PHE A C 1
ATOM 2050 O O . PHE A 1 267 ? 19.327 -7.396 -14.007 1.00 85.56 267 PHE A O 1
ATOM 2057 N N . PHE A 1 268 ? 20.138 -5.468 -14.813 1.00 88.94 268 PHE A N 1
ATOM 2058 C CA . PHE A 1 268 ? 21.353 -5.504 -13.990 1.00 88.94 268 PHE A CA 1
ATOM 2059 C C . PHE A 1 268 ? 21.066 -5.450 -12.483 1.00 88.94 268 PHE A C 1
ATOM 2061 O O . PHE A 1 268 ? 21.815 -6.019 -11.696 1.00 88.94 268 PHE A O 1
ATOM 2068 N N . ARG A 1 269 ? 19.976 -4.793 -12.065 1.00 84.19 269 ARG A N 1
ATOM 2069 C CA . ARG A 1 269 ? 19.539 -4.780 -10.657 1.00 84.19 269 ARG A CA 1
ATOM 2070 C C . ARG A 1 269 ? 18.896 -6.093 -10.227 1.00 84.19 269 ARG A C 1
ATOM 2072 O O . ARG A 1 269 ? 19.049 -6.489 -9.078 1.00 84.19 269 ARG A O 1
ATOM 2079 N N . GLN A 1 270 ? 18.137 -6.723 -11.121 1.00 84.50 270 GLN A N 1
ATOM 2080 C CA . GLN A 1 270 ? 17.492 -8.007 -10.848 1.00 84.50 270 GLN A CA 1
ATOM 2081 C C . GLN A 1 270 ? 18.519 -9.137 -10.765 1.00 84.50 270 GLN A C 1
ATOM 2083 O O . GLN A 1 270 ? 18.411 -9.986 -9.883 1.00 84.50 270 GLN A O 1
ATOM 2088 N N . ASP A 1 271 ? 19.521 -9.115 -11.643 1.00 86.12 271 ASP A N 1
ATOM 2089 C CA . ASP A 1 271 ? 20.605 -10.088 -11.656 1.00 86.12 271 ASP A CA 1
ATOM 2090 C C . ASP A 1 271 ? 21.967 -9.405 -11.910 1.00 86.12 271 ASP A C 1
ATOM 2092 O O . ASP A 1 271 ? 22.343 -9.135 -13.059 1.00 86.12 271 ASP A O 1
ATOM 2096 N N . PRO A 1 272 ? 22.746 -9.147 -10.842 1.00 86.25 272 PRO A N 1
ATOM 2097 C CA . PRO A 1 272 ? 24.077 -8.550 -10.946 1.00 86.25 272 PRO A CA 1
ATOM 2098 C C . PRO A 1 272 ? 25.076 -9.391 -11.754 1.00 86.25 272 PRO A C 1
ATOM 2100 O O . PRO A 1 272 ? 26.069 -8.855 -12.256 1.00 86.25 272 PRO A O 1
ATOM 2103 N N . SER A 1 273 ? 24.835 -10.700 -11.905 1.00 87.50 273 SER A N 1
ATOM 2104 C CA . SER A 1 273 ? 25.718 -11.580 -12.677 1.00 87.50 273 SER A CA 1
ATOM 2105 C C . SER A 1 273 ? 25.672 -11.269 -14.177 1.00 87.50 273 SER A C 1
ATOM 2107 O O . SER A 1 273 ? 26.690 -11.401 -14.864 1.00 87.50 273 SER A O 1
ATOM 2109 N N . ILE A 1 274 ? 24.538 -10.757 -14.673 1.00 88.88 274 ILE A N 1
ATOM 2110 C CA . ILE A 1 274 ? 24.374 -10.326 -16.067 1.00 88.88 274 ILE A CA 1
ATOM 2111 C C . ILE A 1 274 ? 25.303 -9.147 -16.364 1.00 88.88 274 ILE A C 1
ATOM 2113 O O . ILE A 1 274 ? 25.989 -9.150 -17.386 1.00 88.88 274 ILE A O 1
ATOM 2117 N N . TYR A 1 275 ? 25.381 -8.171 -15.454 1.00 90.00 275 TYR A N 1
ATOM 2118 C CA . TYR A 1 275 ? 26.281 -7.025 -15.598 1.00 90.00 275 TYR A CA 1
ATOM 2119 C C . TYR A 1 275 ? 27.753 -7.457 -15.621 1.00 90.00 275 TYR A C 1
ATOM 2121 O O . TYR A 1 275 ? 28.485 -7.077 -16.533 1.00 90.00 275 TYR A O 1
ATOM 2129 N N . ALA A 1 276 ? 28.172 -8.305 -14.674 1.00 88.25 276 ALA A N 1
ATOM 2130 C CA . ALA A 1 276 ? 29.547 -8.805 -14.602 1.00 88.25 276 ALA A CA 1
ATOM 2131 C C . ALA A 1 276 ? 29.946 -9.630 -15.840 1.00 88.25 276 ALA A C 1
ATOM 2133 O O . ALA A 1 276 ? 31.085 -9.567 -16.307 1.00 88.25 276 ALA A O 1
ATOM 2134 N N . THR A 1 277 ? 29.006 -10.398 -16.394 1.00 89.56 277 THR A N 1
ATOM 2135 C CA . THR A 1 277 ? 29.246 -11.198 -17.600 1.00 89.56 277 THR A CA 1
ATOM 2136 C C . THR A 1 277 ? 29.329 -10.310 -18.841 1.00 89.56 277 THR A C 1
ATOM 2138 O O . THR A 1 277 ? 30.230 -10.505 -19.658 1.00 89.56 277 THR A O 1
ATOM 2141 N N . LEU A 1 278 ? 28.459 -9.297 -18.960 1.00 89.38 278 LEU A N 1
ATOM 2142 C CA . LEU A 1 278 ? 28.504 -8.322 -20.053 1.00 89.38 278 LEU A CA 1
ATOM 2143 C C . LEU A 1 278 ? 29.794 -7.510 -20.033 1.00 89.38 278 LEU A C 1
ATOM 2145 O O . LEU A 1 278 ? 30.459 -7.421 -21.061 1.00 89.38 278 LEU A O 1
ATOM 2149 N N . SER A 1 279 ? 30.181 -6.962 -18.880 1.00 89.44 279 SER A N 1
ATOM 2150 C CA . SER A 1 279 ? 31.422 -6.193 -18.755 1.00 89.44 279 SER A CA 1
ATOM 2151 C C . SER A 1 279 ? 32.637 -7.051 -19.105 1.00 89.44 279 SER A C 1
ATOM 2153 O O . SER A 1 279 ? 33.465 -6.637 -19.912 1.00 89.44 279 SER A O 1
ATOM 2155 N N . SER A 1 280 ? 32.689 -8.294 -18.619 1.00 88.50 280 SER A N 1
ATOM 2156 C CA . SER A 1 280 ? 33.751 -9.253 -18.957 1.00 88.50 280 SER A CA 1
ATOM 2157 C C . SER A 1 280 ? 33.756 -9.657 -20.437 1.00 88.50 280 SER A C 1
ATOM 2159 O O . SER A 1 280 ? 34.806 -10.005 -20.980 1.00 88.50 280 SER A O 1
ATOM 2161 N N . SER A 1 281 ? 32.595 -9.682 -21.097 1.00 89.00 281 SER A N 1
ATOM 2162 C CA . SER A 1 281 ? 32.486 -9.947 -22.536 1.00 89.00 281 SER A CA 1
ATOM 2163 C C . SER A 1 281 ? 32.993 -8.757 -23.345 1.00 89.00 281 SER A C 1
ATOM 2165 O O . SER A 1 281 ? 33.849 -8.915 -24.209 1.00 89.00 281 SER A O 1
ATOM 2167 N N . LEU A 1 282 ? 32.540 -7.548 -23.013 1.00 88.62 282 LEU A N 1
ATOM 2168 C CA . LEU A 1 282 ? 32.960 -6.316 -23.675 1.00 88.62 282 LEU A CA 1
ATOM 2169 C C . LEU A 1 282 ? 34.465 -6.063 -23.496 1.00 88.62 282 LEU A C 1
ATOM 2171 O O . LEU A 1 282 ? 35.142 -5.741 -24.467 1.00 88.62 282 LEU A O 1
ATOM 2175 N N . GLN A 1 283 ? 35.020 -6.322 -22.308 1.00 88.31 283 GLN A N 1
ATOM 2176 C CA . GLN A 1 283 ? 36.466 -6.246 -22.056 1.00 88.31 283 GLN A CA 1
ATOM 2177 C C . GLN A 1 283 ? 37.282 -7.219 -22.918 1.00 88.31 283 GLN A C 1
ATOM 2179 O O . GLN A 1 283 ? 38.399 -6.893 -23.312 1.00 88.31 283 GLN A O 1
ATOM 2184 N N . ARG A 1 284 ? 36.738 -8.402 -23.235 1.00 85.25 284 ARG A N 1
ATOM 2185 C CA . ARG A 1 284 ? 37.397 -9.389 -24.108 1.00 85.25 284 ARG A CA 1
ATOM 2186 C C . ARG A 1 284 ? 37.383 -8.990 -25.582 1.00 85.25 284 ARG A C 1
ATOM 2188 O O . ARG A 1 284 ? 38.256 -9.428 -26.326 1.00 85.25 284 ARG A O 1
ATOM 2195 N N . VAL A 1 285 ? 36.394 -8.204 -26.001 1.00 83.56 285 VAL A N 1
ATOM 2196 C CA . VAL A 1 285 ? 36.226 -7.793 -27.401 1.00 83.56 285 VAL A CA 1
ATOM 2197 C C . VAL A 1 285 ? 37.029 -6.531 -27.733 1.00 83.56 285 VAL A C 1
ATOM 2199 O O . VAL A 1 285 ? 37.346 -6.311 -28.901 1.00 83.56 285 VAL A O 1
ATOM 2202 N N . ILE A 1 286 ? 37.446 -5.747 -26.730 1.00 82.31 286 ILE A N 1
ATOM 2203 C CA . ILE A 1 286 ? 38.307 -4.576 -26.945 1.00 82.31 286 ILE A CA 1
ATOM 2204 C C . ILE A 1 286 ? 39.579 -4.970 -27.699 1.00 82.31 286 ILE A C 1
ATOM 2206 O O . ILE A 1 286 ? 40.378 -5.796 -27.253 1.00 82.31 286 ILE A O 1
ATOM 2210 N N . ARG A 1 287 ? 39.808 -4.290 -28.823 1.00 63.50 287 ARG A N 1
ATOM 2211 C CA . ARG A 1 287 ? 41.072 -4.307 -29.559 1.00 63.50 287 ARG A CA 1
ATOM 2212 C C . ARG A 1 287 ? 41.664 -2.898 -29.520 1.00 63.50 287 ARG A C 1
ATOM 2214 O O . ARG A 1 287 ? 41.164 -2.011 -30.198 1.00 63.50 287 ARG A O 1
ATOM 2221 N N . GLY A 1 288 ? 42.728 -2.686 -28.746 1.00 67.62 288 GLY A N 1
ATOM 2222 C CA . GLY A 1 288 ? 43.434 -1.396 -28.698 1.00 67.62 288 GLY A CA 1
ATOM 2223 C C . GLY A 1 288 ? 42.878 -0.409 -27.664 1.00 67.62 288 GLY A C 1
ATOM 2224 O O . GLY A 1 288 ? 42.685 -0.787 -26.514 1.00 67.62 288 GLY A O 1
ATOM 2225 N N . GLU A 1 289 ? 42.665 0.851 -28.063 1.00 71.81 289 GLU A N 1
ATOM 2226 C CA . GLU A 1 289 ? 42.476 2.055 -27.217 1.00 71.81 289 GLU A CA 1
ATOM 2227 C C . GLU A 1 289 ? 41.195 2.101 -26.346 1.00 71.81 289 GLU A C 1
ATOM 2229 O O . GLU A 1 289 ? 40.807 3.159 -25.866 1.00 71.81 289 GLU A O 1
ATOM 2234 N N . GLY A 1 290 ? 40.539 0.965 -26.087 1.00 83.19 290 GLY A N 1
ATOM 2235 C CA . GLY A 1 290 ? 39.386 0.892 -25.178 1.00 83.19 290 GLY A CA 1
ATOM 2236 C C . GLY A 1 290 ? 38.028 1.198 -25.817 1.00 83.19 290 GLY A C 1
ATOM 2237 O O . GLY A 1 290 ? 37.046 1.363 -25.093 1.00 83.19 290 GLY A O 1
ATOM 2238 N N . PHE A 1 291 ? 37.960 1.237 -27.149 1.00 88.38 291 PHE A N 1
ATOM 2239 C CA . PHE A 1 291 ? 36.729 1.477 -27.902 1.00 88.38 291 PHE A CA 1
ATOM 2240 C C . PHE A 1 291 ? 36.053 0.184 -28.368 1.00 88.38 291 PHE A C 1
ATOM 2242 O O . PHE A 1 291 ? 36.715 -0.817 -28.655 1.00 88.38 291 PHE A O 1
ATOM 2249 N N . ILE A 1 292 ? 34.725 0.223 -28.468 1.00 90.50 292 ILE A N 1
ATOM 2250 C CA . ILE A 1 292 ? 33.878 -0.897 -28.892 1.00 90.50 292 ILE A CA 1
ATOM 2251 C C . ILE A 1 292 ? 32.975 -0.438 -30.032 1.00 90.50 292 ILE A C 1
ATOM 2253 O O . ILE A 1 292 ? 32.271 0.563 -29.905 1.00 90.50 292 ILE A O 1
ATOM 2257 N N . GLY A 1 293 ? 32.967 -1.188 -31.133 1.00 90.38 293 GLY A N 1
ATOM 2258 C CA . GLY A 1 293 ? 32.064 -0.939 -32.252 1.00 90.38 293 GLY A CA 1
ATOM 2259 C C . GLY A 1 293 ? 30.647 -1.464 -32.003 1.00 90.38 293 GLY A C 1
ATOM 2260 O O . GLY A 1 293 ? 30.422 -2.379 -31.210 1.00 90.38 293 GLY A O 1
ATOM 2261 N N . LEU A 1 294 ? 29.677 -0.936 -32.750 1.00 89.50 294 LEU A N 1
ATOM 2262 C CA . LEU A 1 294 ? 28.285 -1.398 -32.707 1.00 89.50 294 LEU A CA 1
ATOM 2263 C C . LEU A 1 294 ? 28.100 -2.924 -32.896 1.00 89.50 294 LEU A C 1
ATOM 2265 O O . LEU A 1 294 ? 27.346 -3.509 -32.114 1.00 89.50 294 LEU A O 1
ATOM 2269 N N . PRO A 1 295 ? 28.737 -3.602 -33.879 1.00 89.94 295 PRO A N 1
ATOM 2270 C CA . PRO A 1 295 ? 28.522 -5.040 -34.076 1.00 89.94 295 PRO A CA 1
ATOM 2271 C C . PRO A 1 295 ? 29.038 -5.872 -32.896 1.00 89.94 295 PRO A C 1
ATOM 2273 O O . PRO A 1 295 ? 28.396 -6.840 -32.490 1.00 89.94 295 PRO A O 1
ATOM 2276 N N . ASP A 1 296 ? 30.150 -5.449 -32.303 1.00 90.12 296 ASP A N 1
ATOM 2277 C CA . ASP A 1 296 ? 30.752 -6.077 -31.130 1.00 90.12 296 ASP A CA 1
ATOM 2278 C C . ASP A 1 296 ? 29.856 -5.918 -29.894 1.00 90.12 296 ASP A C 1
ATOM 2280 O O . ASP A 1 296 ? 29.597 -6.881 -29.167 1.00 90.12 296 ASP A O 1
ATOM 2284 N N . PHE A 1 297 ? 29.298 -4.719 -29.706 1.00 90.19 297 PHE A N 1
ATOM 2285 C CA . PHE A 1 297 ? 28.339 -4.430 -28.642 1.00 90.19 297 PHE A CA 1
ATOM 2286 C C . PHE A 1 297 ? 27.050 -5.257 -28.782 1.00 90.19 297 PHE A C 1
ATOM 2288 O O . PHE A 1 297 ? 26.568 -5.847 -27.812 1.00 90.19 297 PHE A O 1
ATOM 2295 N N . GLN A 1 298 ? 26.505 -5.365 -29.998 1.00 90.31 298 GLN A N 1
ATOM 2296 C CA . GLN A 1 298 ? 25.322 -6.186 -30.273 1.00 90.31 298 GLN A CA 1
ATOM 2297 C C . GLN A 1 298 ? 25.582 -7.680 -30.071 1.00 90.31 298 GLN A C 1
ATOM 2299 O O . GLN A 1 298 ? 24.711 -8.375 -29.545 1.00 90.31 298 GLN A O 1
ATOM 2304 N N . SER A 1 299 ? 26.761 -8.174 -30.461 1.00 88.75 299 SER A N 1
ATOM 2305 C CA . SER A 1 299 ? 27.144 -9.573 -30.256 1.00 88.75 299 SER A CA 1
ATOM 2306 C C . SER A 1 299 ? 27.221 -9.907 -28.767 1.00 88.75 299 SER A C 1
ATOM 2308 O O . SER A 1 299 ? 26.606 -10.879 -28.328 1.00 88.75 299 SER A O 1
ATOM 2310 N N . ALA A 1 300 ? 27.877 -9.057 -27.970 1.00 88.44 300 ALA A N 1
ATOM 2311 C CA . ALA A 1 300 ? 27.987 -9.240 -26.522 1.00 88.44 300 ALA A CA 1
ATOM 2312 C C . ALA A 1 300 ? 26.615 -9.230 -25.819 1.00 88.44 300 ALA A C 1
ATOM 2314 O O . ALA A 1 300 ? 26.358 -10.039 -24.927 1.00 88.44 300 ALA A O 1
ATOM 2315 N N . LEU A 1 301 ? 25.694 -8.361 -26.249 1.00 86.62 301 LEU A N 1
ATOM 2316 C CA . LEU A 1 301 ? 24.311 -8.368 -25.756 1.00 86.62 301 LEU A CA 1
ATOM 2317 C C . LEU A 1 301 ? 23.522 -9.601 -26.226 1.00 86.62 301 LEU A C 1
ATOM 2319 O O . LEU A 1 301 ? 22.671 -10.109 -25.494 1.00 86.62 301 LEU A O 1
ATOM 2323 N N . GLY A 1 302 ? 23.797 -10.092 -27.435 1.00 84.56 302 GLY A N 1
ATOM 2324 C CA . GLY A 1 302 ? 23.175 -11.285 -28.007 1.00 84.56 302 GLY A CA 1
ATOM 2325 C C . GLY A 1 302 ? 23.514 -12.565 -27.244 1.00 84.56 302 GLY A C 1
ATOM 2326 O O . GLY A 1 302 ? 22.620 -13.379 -27.005 1.00 84.56 302 GLY A O 1
ATOM 2327 N N . GLU A 1 303 ? 24.763 -12.718 -26.799 1.00 84.38 303 GLU A N 1
ATOM 2328 C CA . GLU A 1 303 ? 25.217 -13.859 -25.986 1.00 84.38 303 GLU A CA 1
ATOM 2329 C C . GLU A 1 303 ? 24.464 -13.959 -24.650 1.00 84.38 303 GLU A C 1
ATOM 2331 O O . GLU A 1 303 ? 24.143 -15.051 -24.178 1.00 84.38 303 GLU A O 1
ATOM 2336 N N . LEU A 1 304 ? 24.087 -12.815 -24.077 1.00 81.31 304 LEU A N 1
ATOM 2337 C CA . LEU A 1 304 ? 23.367 -12.734 -22.805 1.00 81.31 304 LEU A CA 1
ATOM 2338 C C . LEU A 1 304 ? 21.855 -12.890 -22.931 1.00 81.31 304 LEU A C 1
ATOM 2340 O O . LEU A 1 304 ? 21.160 -12.991 -21.916 1.00 81.31 304 LEU A O 1
ATOM 2344 N N . ARG A 1 305 ? 21.326 -12.987 -24.155 1.00 80.44 305 ARG A N 1
ATOM 2345 C CA . ARG A 1 305 ? 19.899 -13.249 -24.370 1.00 80.44 305 ARG A CA 1
ATOM 2346 C C . ARG A 1 305 ? 19.479 -14.598 -23.779 1.00 80.44 305 ARG A C 1
ATOM 2348 O O . ARG A 1 305 ? 18.374 -14.714 -23.258 1.00 80.44 305 ARG A O 1
ATOM 2355 N N . GLY A 1 306 ? 20.370 -15.594 -23.804 1.00 71.25 306 GLY A N 1
ATOM 2356 C CA . GLY A 1 306 ? 20.154 -16.894 -23.157 1.00 71.25 306 GLY A CA 1
ATOM 2357 C C . GLY A 1 306 ? 20.232 -16.852 -21.625 1.00 71.25 306 GLY A C 1
ATOM 2358 O O . GLY A 1 306 ? 19.644 -17.704 -20.968 1.00 71.25 306 GLY A O 1
ATOM 2359 N N . ALA A 1 307 ? 20.905 -15.844 -21.063 1.00 68.25 307 ALA A N 1
ATOM 2360 C CA . ALA A 1 307 ? 21.065 -15.630 -19.623 1.00 68.25 307 ALA A CA 1
ATOM 2361 C C . ALA A 1 307 ? 19.962 -14.739 -19.012 1.00 68.25 307 ALA A C 1
ATOM 2363 O O . ALA A 1 307 ? 20.039 -14.383 -17.843 1.00 68.25 307 ALA A O 1
ATOM 2364 N N . GLY A 1 308 ? 18.931 -14.379 -19.789 1.00 69.88 308 GLY A N 1
ATOM 2365 C CA . GLY A 1 308 ? 17.770 -13.621 -19.308 1.00 69.88 308 GLY A CA 1
ATOM 2366 C C . GLY A 1 308 ? 17.742 -12.140 -19.697 1.00 69.88 308 GLY A C 1
ATOM 2367 O O . GLY A 1 308 ? 16.752 -11.467 -19.408 1.00 69.88 308 GLY A O 1
ATOM 2368 N N . LEU A 1 309 ? 18.758 -11.621 -20.402 1.00 79.44 309 LEU A N 1
ATOM 2369 C CA . LEU A 1 309 ? 18.751 -10.241 -20.900 1.00 79.44 309 LEU A CA 1
ATOM 2370 C C . LEU A 1 309 ? 17.873 -10.119 -22.160 1.00 79.44 309 LEU A C 1
ATOM 2372 O O . LEU A 1 309 ? 18.320 -10.333 -23.289 1.00 79.44 309 LEU A O 1
ATOM 2376 N N . ALA A 1 310 ? 16.604 -9.759 -21.977 1.00 80.44 310 ALA A N 1
ATOM 2377 C CA . ALA A 1 310 ? 15.640 -9.611 -23.068 1.00 80.44 310 ALA A CA 1
ATOM 2378 C C . ALA A 1 310 ? 15.648 -8.188 -23.665 1.00 80.44 310 ALA A C 1
ATOM 2380 O O . ALA A 1 310 ? 14.678 -7.440 -23.533 1.00 80.44 310 ALA A O 1
ATOM 2381 N N . LEU A 1 311 ? 16.747 -7.812 -24.328 1.00 83.75 311 LEU A N 1
ATOM 2382 C CA . LEU A 1 311 ? 16.836 -6.578 -25.120 1.00 83.75 311 LEU A CA 1
ATOM 2383 C C . LEU A 1 311 ? 16.681 -6.864 -26.620 1.00 83.75 311 LEU A C 1
ATOM 2385 O O . LEU A 1 311 ? 17.263 -7.809 -27.174 1.00 83.75 311 LEU A O 1
ATOM 2389 N N . THR A 1 312 ? 15.887 -6.033 -27.292 1.00 85.38 312 THR A N 1
ATOM 2390 C CA . THR A 1 312 ? 15.722 -6.087 -28.749 1.00 85.38 312 THR A CA 1
ATOM 2391 C C . THR A 1 312 ? 16.949 -5.500 -29.463 1.00 85.38 312 THR A C 1
ATOM 2393 O O . THR A 1 312 ? 17.663 -4.674 -28.892 1.00 85.38 312 THR A O 1
ATOM 2396 N N . PRO A 1 313 ? 17.212 -5.875 -30.731 1.00 84.75 313 PRO A N 1
ATOM 2397 C CA . PRO A 1 313 ? 18.336 -5.319 -31.493 1.00 84.75 313 PRO A CA 1
ATOM 2398 C C . PRO A 1 313 ? 18.255 -3.792 -31.623 1.00 84.75 313 PRO A C 1
ATOM 2400 O O . PRO A 1 313 ? 19.269 -3.108 -31.546 1.00 84.75 313 PRO A O 1
ATOM 2403 N N . ASN A 1 314 ? 17.038 -3.260 -31.760 1.00 86.69 314 ASN A N 1
ATOM 2404 C CA . ASN A 1 314 ? 16.793 -1.822 -31.858 1.00 86.69 314 ASN A CA 1
ATOM 2405 C C . ASN A 1 314 ? 17.106 -1.102 -30.541 1.00 86.69 314 ASN A C 1
ATOM 2407 O O . ASN A 1 314 ? 17.706 -0.034 -30.552 1.00 86.69 314 ASN A O 1
ATOM 2411 N N . GLU A 1 315 ? 16.764 -1.699 -29.397 1.00 86.62 315 GLU A N 1
ATOM 2412 C CA . GLU A 1 315 ? 17.127 -1.152 -28.084 1.00 86.62 315 GLU A CA 1
ATOM 2413 C C . GLU A 1 315 ? 18.643 -1.127 -27.880 1.00 86.62 315 GLU A C 1
ATOM 2415 O O . GLU A 1 315 ? 19.164 -0.135 -27.380 1.00 86.62 315 GLU A O 1
ATOM 2420 N N . ALA A 1 316 ? 19.359 -2.164 -28.327 1.00 88.69 316 ALA A N 1
ATOM 2421 C CA . ALA A 1 316 ? 20.821 -2.186 -28.297 1.00 88.69 316 ALA A CA 1
ATOM 2422 C C . ALA A 1 316 ? 21.436 -1.053 -29.138 1.00 88.69 316 ALA A C 1
ATOM 2424 O O . ALA A 1 316 ? 22.383 -0.411 -28.690 1.00 88.69 316 ALA A O 1
ATOM 2425 N N . ILE A 1 317 ? 20.869 -0.763 -30.317 1.00 89.50 317 ILE A N 1
ATOM 2426 C CA . ILE A 1 317 ? 21.291 0.370 -31.159 1.00 89.50 317 ILE A CA 1
ATOM 2427 C C . ILE A 1 317 ? 21.040 1.692 -30.437 1.00 89.50 317 ILE A C 1
ATOM 2429 O O . ILE A 1 317 ? 21.925 2.537 -30.398 1.00 89.50 317 ILE A O 1
ATOM 2433 N N . HIS A 1 318 ? 19.864 1.875 -29.834 1.00 87.94 318 HIS A N 1
ATOM 2434 C CA . HIS A 1 318 ? 19.567 3.104 -29.103 1.00 87.94 318 HIS A CA 1
ATOM 2435 C C . HIS A 1 318 ? 20.511 3.300 -27.912 1.00 87.94 318 HIS A C 1
ATOM 2437 O O . HIS A 1 318 ? 21.038 4.394 -27.736 1.00 87.94 318 HIS A O 1
ATOM 2443 N N . ILE A 1 319 ? 20.786 2.248 -27.140 1.00 89.56 319 ILE A N 1
ATOM 2444 C CA . ILE A 1 319 ? 21.773 2.302 -26.055 1.00 89.56 319 ILE A CA 1
ATOM 2445 C C . ILE A 1 319 ? 23.142 2.706 -26.612 1.00 89.56 319 ILE A C 1
ATOM 2447 O O . ILE A 1 319 ? 23.754 3.624 -26.082 1.00 89.56 319 ILE A O 1
ATOM 2451 N N . PHE A 1 320 ? 23.592 2.084 -27.702 1.00 90.50 320 PHE A N 1
ATOM 2452 C CA . PHE A 1 320 ? 24.872 2.408 -28.330 1.00 90.50 320 PHE A CA 1
ATOM 2453 C C . PHE A 1 320 ? 24.945 3.869 -28.794 1.00 90.50 320 PHE A C 1
ATOM 2455 O O . PHE A 1 320 ? 25.883 4.577 -28.448 1.00 90.50 320 PHE A O 1
ATOM 2462 N N . MET A 1 321 ? 23.917 4.352 -29.498 1.00 87.00 321 MET A N 1
ATOM 2463 C CA . MET A 1 321 ? 23.831 5.736 -29.980 1.00 87.00 321 MET A CA 1
ATOM 2464 C C . MET A 1 321 ? 23.882 6.776 -28.859 1.00 87.00 321 MET A C 1
ATOM 2466 O O . MET A 1 321 ? 24.225 7.920 -29.121 1.00 87.00 321 MET A O 1
ATOM 2470 N N . TYR A 1 322 ? 23.476 6.422 -27.637 1.00 85.38 322 TYR A N 1
ATOM 2471 C CA . TYR A 1 322 ? 23.568 7.339 -26.503 1.00 85.38 322 TYR A CA 1
ATOM 2472 C C . TYR A 1 322 ? 25.021 7.552 -26.049 1.00 85.38 322 TYR A C 1
ATOM 2474 O O . TYR A 1 322 ? 25.360 8.647 -25.620 1.00 85.38 322 TYR A O 1
ATOM 2482 N N . PHE A 1 323 ? 25.874 6.530 -26.161 1.00 86.06 323 PHE A N 1
ATOM 2483 C CA . PHE A 1 323 ? 27.286 6.610 -25.769 1.00 86.06 323 PHE A CA 1
ATOM 2484 C C . PHE A 1 323 ? 28.222 6.991 -26.930 1.00 86.06 323 PHE A C 1
ATOM 2486 O O . PHE A 1 323 ? 29.372 7.339 -26.686 1.00 86.06 323 PHE A O 1
ATOM 2493 N N . ASP A 1 324 ? 27.754 6.939 -28.181 1.00 85.38 324 ASP A N 1
ATOM 2494 C CA . ASP A 1 324 ? 28.494 7.387 -29.373 1.00 85.38 324 ASP A CA 1
ATOM 2495 C C . ASP A 1 324 ? 28.294 8.896 -29.595 1.00 85.38 324 ASP A C 1
ATOM 2497 O O . ASP A 1 324 ? 27.617 9.325 -30.537 1.00 85.38 324 ASP A O 1
ATOM 2501 N N . ILE A 1 325 ? 28.840 9.688 -28.665 1.00 75.12 325 ILE A N 1
ATOM 2502 C CA . ILE A 1 325 ? 28.679 11.152 -28.600 1.00 75.12 325 ILE A CA 1
ATOM 2503 C C . ILE A 1 325 ? 29.222 11.820 -29.871 1.00 75.12 325 ILE A C 1
ATOM 2505 O O . ILE A 1 325 ? 28.568 12.695 -30.432 1.00 75.12 325 ILE A O 1
ATOM 2509 N N . ASP A 1 326 ? 30.375 11.361 -30.360 1.00 77.31 326 ASP A N 1
ATOM 2510 C CA . ASP A 1 326 ? 31.049 11.931 -31.534 1.00 77.31 326 ASP A CA 1
ATOM 2511 C C . ASP A 1 326 ? 30.553 11.344 -32.870 1.00 77.31 326 ASP A C 1
ATOM 2513 O O . ASP A 1 326 ? 31.035 11.729 -33.939 1.00 77.31 326 ASP A O 1
ATOM 2517 N N . HIS A 1 327 ? 29.597 10.406 -32.832 1.00 78.44 327 HIS A N 1
ATOM 2518 C CA . HIS A 1 327 ? 29.057 9.703 -34.004 1.00 78.44 327 HIS A CA 1
ATOM 2519 C C . HIS A 1 327 ? 30.133 9.016 -34.862 1.00 78.44 327 HIS A C 1
ATOM 2521 O O . HIS A 1 327 ? 30.031 8.938 -36.091 1.00 78.44 327 HIS A O 1
ATOM 2527 N N . VAL A 1 328 ? 31.177 8.507 -34.208 1.00 82.44 328 VAL A N 1
ATOM 2528 C CA . VAL A 1 328 ? 32.316 7.827 -34.846 1.00 82.44 328 VAL A CA 1
ATOM 2529 C C . VAL A 1 328 ? 32.004 6.340 -35.063 1.00 82.44 328 VAL A C 1
ATOM 2531 O O . VAL A 1 328 ? 32.738 5.637 -35.761 1.00 82.44 328 VAL A O 1
ATOM 2534 N N . GLY A 1 329 ? 30.886 5.844 -34.519 1.00 83.94 329 GLY A N 1
ATOM 2535 C CA . GLY A 1 329 ? 30.487 4.441 -34.603 1.00 83.94 329 GLY A CA 1
ATOM 2536 C C . GLY A 1 329 ? 31.222 3.554 -33.599 1.00 83.94 329 GLY A C 1
ATOM 2537 O O . GLY A 1 329 ? 31.277 2.333 -33.786 1.00 83.94 329 GLY A O 1
ATOM 2538 N N . ALA A 1 330 ? 31.786 4.152 -32.546 1.00 87.69 330 ALA A N 1
ATOM 2539 C CA . ALA A 1 330 ? 32.514 3.468 -31.486 1.00 87.69 330 ALA A CA 1
ATOM 2540 C C . ALA A 1 330 ? 32.259 4.138 -30.129 1.00 87.69 330 ALA A C 1
ATOM 2542 O O . ALA A 1 330 ? 32.190 5.358 -30.044 1.00 87.69 330 ALA A O 1
ATOM 2543 N N . ILE A 1 331 ? 32.152 3.339 -29.067 1.00 89.38 331 ILE A N 1
ATOM 2544 C CA . ILE A 1 331 ? 31.939 3.830 -27.697 1.00 89.38 331 ILE A CA 1
ATOM 2545 C C . ILE A 1 331 ? 33.141 3.496 -26.820 1.00 89.38 331 ILE A C 1
ATOM 2547 O O . ILE A 1 331 ? 33.705 2.404 -26.931 1.00 89.38 331 ILE A O 1
ATOM 2551 N N . ALA A 1 332 ? 33.533 4.411 -25.937 1.00 89.06 332 ALA A N 1
ATOM 2552 C CA . ALA A 1 332 ? 34.561 4.141 -24.941 1.00 89.06 332 ALA A CA 1
ATOM 2553 C C . ALA A 1 332 ? 33.992 3.229 -23.842 1.00 89.06 332 ALA A C 1
ATOM 2555 O O . ALA A 1 332 ? 32.991 3.553 -23.196 1.00 89.06 332 ALA A O 1
ATOM 2556 N N . LEU A 1 333 ? 34.624 2.074 -23.600 1.00 88.94 333 LEU A N 1
ATOM 2557 C CA . LEU A 1 333 ? 34.128 1.140 -22.582 1.00 88.94 333 LEU A CA 1
ATOM 2558 C C . LEU A 1 333 ? 34.193 1.745 -21.175 1.00 88.94 333 LEU A C 1
ATOM 2560 O O . LEU A 1 333 ? 33.323 1.465 -20.352 1.00 88.94 333 LEU A O 1
ATOM 2564 N N . ALA A 1 334 ? 35.220 2.550 -20.895 1.00 87.19 334 ALA A N 1
ATOM 2565 C CA . ALA A 1 334 ? 35.398 3.189 -19.595 1.00 87.19 334 ALA A CA 1
ATOM 2566 C C . ALA A 1 334 ? 34.181 4.051 -19.222 1.00 87.19 334 ALA A C 1
ATOM 2568 O O . ALA A 1 334 ? 33.650 3.905 -18.121 1.00 87.19 334 ALA A O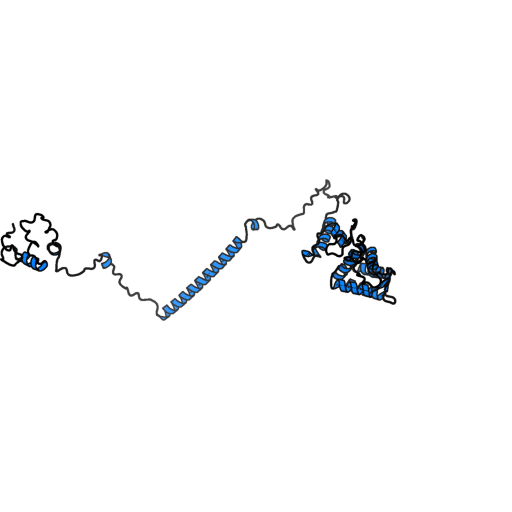 1
ATOM 2569 N N . ASP A 1 335 ? 33.685 4.847 -20.169 1.00 86.38 335 ASP A N 1
ATOM 2570 C CA . ASP A 1 335 ? 32.550 5.750 -19.963 1.00 86.38 335 ASP A CA 1
ATOM 2571 C C . ASP A 1 335 ? 31.248 4.967 -19.763 1.00 86.38 335 ASP A C 1
ATOM 2573 O O . ASP A 1 335 ? 30.467 5.247 -18.849 1.00 86.38 335 ASP A O 1
ATOM 2577 N N . TRP A 1 336 ? 31.044 3.904 -20.550 1.00 89.12 336 TRP A N 1
ATOM 2578 C CA . TRP A 1 336 ? 29.896 3.011 -20.387 1.00 89.12 336 TRP A CA 1
ATOM 2579 C C . TRP A 1 336 ? 29.896 2.298 -19.024 1.00 89.12 336 TRP A C 1
ATOM 2581 O O . TRP A 1 336 ? 28.854 2.215 -18.361 1.00 89.12 336 TRP A O 1
ATOM 2591 N N . MET A 1 337 ? 31.053 1.789 -18.581 1.00 88.94 337 MET A N 1
ATOM 2592 C CA . MET A 1 337 ? 31.184 1.117 -17.283 1.00 88.94 337 MET A CA 1
ATOM 2593 C C . MET A 1 337 ? 30.945 2.095 -16.132 1.00 88.94 337 MET A C 1
ATOM 2595 O O . MET A 1 337 ? 30.125 1.799 -15.262 1.00 88.94 337 MET A O 1
ATOM 2599 N N . ALA A 1 338 ? 31.579 3.270 -16.167 1.00 87.19 338 ALA A N 1
ATOM 2600 C CA . ALA A 1 338 ? 31.419 4.311 -15.153 1.00 87.19 338 ALA A CA 1
ATOM 2601 C C . ALA A 1 338 ? 29.957 4.769 -15.025 1.00 87.19 338 ALA A C 1
ATOM 2603 O O . ALA A 1 338 ? 29.435 4.913 -13.913 1.00 87.19 338 ALA A O 1
ATOM 2604 N N . PHE A 1 339 ? 29.258 4.929 -16.153 1.00 87.25 339 PHE A N 1
ATOM 2605 C CA . PHE A 1 339 ? 27.827 5.217 -16.162 1.00 87.25 339 PHE A CA 1
ATOM 2606 C C . PHE A 1 339 ? 27.015 4.106 -15.485 1.00 87.25 339 PHE A C 1
ATOM 2608 O O . PHE A 1 339 ? 26.188 4.390 -14.614 1.00 87.25 339 PHE A O 1
ATOM 2615 N N . CYS A 1 340 ? 27.242 2.843 -15.856 1.00 87.38 340 CYS A N 1
ATOM 2616 C CA . CYS A 1 340 ? 26.495 1.721 -15.289 1.00 87.38 340 CYS A CA 1
ATOM 2617 C C . CYS A 1 340 ? 26.716 1.604 -13.776 1.00 87.38 340 CYS A C 1
ATOM 2619 O O . CYS A 1 340 ? 25.746 1.464 -13.033 1.00 87.38 340 CYS A O 1
ATOM 2621 N N . GLU A 1 341 ? 27.957 1.726 -13.304 1.00 86.69 341 GLU A N 1
ATOM 2622 C CA . GLU A 1 341 ? 28.287 1.687 -11.873 1.00 86.69 341 GLU A CA 1
ATOM 2623 C C . GLU A 1 341 ? 27.597 2.820 -11.104 1.00 86.69 341 GLU A C 1
ATOM 2625 O O . GLU A 1 341 ? 26.964 2.582 -10.071 1.00 86.69 341 GLU A O 1
ATOM 2630 N N . THR A 1 342 ? 27.621 4.037 -11.656 1.00 84.94 342 THR A N 1
ATOM 2631 C CA . THR A 1 342 ? 26.975 5.213 -11.056 1.00 84.94 342 THR A CA 1
ATOM 2632 C C . THR A 1 342 ? 25.457 5.029 -10.947 1.00 84.94 342 THR A C 1
ATOM 2634 O O . THR A 1 342 ? 24.867 5.334 -9.907 1.00 84.94 342 THR A O 1
ATOM 2637 N N . GLN A 1 343 ? 24.812 4.483 -11.983 1.00 82.12 343 GLN A N 1
ATOM 2638 C CA . GLN A 1 343 ? 23.359 4.254 -12.023 1.00 82.12 343 GLN A CA 1
ATOM 2639 C C . GLN A 1 343 ? 22.893 3.040 -11.205 1.00 82.12 343 GLN A C 1
ATOM 2641 O O . GLN A 1 343 ? 21.716 2.955 -10.820 1.00 82.12 343 GLN A O 1
ATOM 2646 N N . LEU A 1 344 ? 23.788 2.085 -10.950 1.00 81.19 344 LEU A N 1
ATOM 2647 C CA . LEU A 1 344 ? 23.537 0.962 -10.049 1.00 81.19 344 LEU A CA 1
ATOM 2648 C C . LEU A 1 344 ? 23.637 1.394 -8.581 1.00 81.19 344 LEU A C 1
ATOM 2650 O O . LEU A 1 344 ? 22.815 0.957 -7.778 1.00 81.19 344 LEU A O 1
ATOM 2654 N N . GLN A 1 345 ? 24.577 2.282 -8.241 1.00 78.62 345 GLN A N 1
ATOM 2655 C CA . GLN A 1 345 ? 24.726 2.832 -6.886 1.00 78.62 345 GLN A CA 1
ATOM 2656 C C . GLN A 1 345 ? 23.693 3.922 -6.568 1.00 78.62 345 GLN A C 1
ATOM 2658 O O . GLN A 1 345 ? 23.163 3.977 -5.458 1.00 78.62 345 GLN A O 1
ATOM 2663 N N . SER A 1 346 ? 23.392 4.786 -7.539 1.00 70.75 346 SER A N 1
ATOM 2664 C CA . SER A 1 346 ? 22.469 5.912 -7.391 1.00 70.75 346 SER A CA 1
ATOM 2665 C C . SER A 1 346 ? 21.499 5.978 -8.581 1.00 70.75 346 SER A C 1
ATOM 2667 O O . SER A 1 346 ? 21.853 6.478 -9.650 1.00 70.75 346 SER A O 1
ATOM 2669 N N . PRO A 1 347 ? 20.261 5.461 -8.441 1.00 64.75 347 PRO A N 1
ATOM 2670 C CA . PRO A 1 347 ? 19.286 5.477 -9.524 1.00 64.75 347 PRO A CA 1
ATOM 2671 C C . PRO A 1 347 ? 18.828 6.916 -9.780 1.00 64.75 347 PRO A C 1
ATOM 2673 O O . PRO A 1 347 ? 17.992 7.449 -9.052 1.00 64.75 347 PRO A O 1
ATOM 2676 N N . THR A 1 348 ? 19.388 7.554 -10.806 1.00 58.09 348 THR A N 1
ATOM 2677 C CA . THR A 1 348 ? 18.989 8.913 -11.219 1.00 58.09 348 THR A CA 1
ATOM 2678 C C . THR A 1 348 ? 18.114 8.910 -12.470 1.00 58.09 348 THR A C 1
ATOM 2680 O O . THR A 1 348 ? 17.452 9.911 -12.740 1.00 58.09 348 THR A O 1
ATOM 2683 N N . LEU A 1 349 ? 18.075 7.781 -13.191 1.00 56.47 349 LEU A N 1
ATOM 2684 C CA . LEU A 1 349 ? 17.247 7.556 -14.376 1.00 56.47 349 LEU A CA 1
ATOM 2685 C C . LEU A 1 349 ? 15.853 7.016 -14.080 1.00 56.47 349 LEU A C 1
ATOM 2687 O O . LEU A 1 349 ? 15.718 5.926 -13.481 1.00 56.47 349 LEU A O 1
#

Secondary structure (DSSP, 8-state):
-----S--SSS-----SSHHHHHHHHHHHS-SS-SS---TT-S-TTGGG----HHHHT--TTS-S------HHHHH----------SS-HHHHHHHHHHHHHHHHHHHHHHHHHHHHHHHHHHHHHHS-HHHHH-PPP-GGG-----S----TTS-----TTTSSS-HHHHHHHHHHHHHHHHT-SSGGG-----HHHHHHHH-TT--S------SS-TTS---TTTS-TT-TT---TTSPPTTS---TTTT--HHHHHHHHHHHHHHHH-HHHHHHHHHHHHHH--SSSEEEHHHHHHHHHHGGGGT----HHHHHHHHHHH-TT-SSEEEHHHHHHHHHHHHHS---

Foldseek 3Di:
DFDDPPDPDQDDDDPPTPVVCLVVCCVQQVGSDQPDPPPPPDPDPPPSPDDDCCSVPPDDPVPDDDDPPDDPVRVVPPPDPDPPDDPDDPVRVVVVVVVVVVVVVVVVVVVVVVVVVVVVVVVVVVVDDPCCVVDPPDDCPPVPPPDPDDQPPVSDDDDDPVPDPDDPVRVVVVVVVLVVLQVVPPDPVLRDPRDPVVCCLQQVPPPVDDADQDLDSDRRPDDCQVVDDPPPPVDDDLVDDDPPDDRPLVPDQDSLLVNLVSLQLVVCLVPVVLVVQLLVQLVVQDDPDQKDALVSQLVSLVVCVVVVNPHDSVSSVSPQVSQCSVVPRIHRSVVVVVVSVCCNVPVSD

InterPro domains:
  IPR011992 EF-hand domain pair [SSF47473] (288-341)